Protein AF-A0A495JPF7-F1 (afdb_monomer_lite)

Sequence (214 aa):
MGATVSEGRVPELLPGAVWDLAGETSVWPTALTLAERSGFTLWGGNLPDGSDRLLAMGQQILVFSSLGPLRRFVTRTSYDFSAVFPGFAEFRDRIAHVWPEWSGELAEEELDRLDLRSVLDAIVIGEAHVSPYAGNVFDCLNLLYDLSVQFPTVEGLASAADTGALKDLYRVIWGEVDPQVLDYAECERQFRLALELVEGLVRWVDPKETDLIG

Secondary structure (DSSP, 8-state):
-PPP---PPPP-----S--EETTTEEEEEEEEE-SS-EEEEEEE---TTS-----EETTEEEEESSHHHHHHHHHH----GGGTSTTHHHHHHHHHHHGGG--SPPPGGGSEEEEHHHHHHHHHTT-TTT---TTHHHHHHHHHHHHHHH-TTSTTHHHHHHSSHHHHHHHHHTTSS-GGG--HHHHHHHHHHHHHHHHHHEEEE-TTTTTT--

Radius of gyration: 19.17 Å; chains: 1; bounding box: 41×66×50 Å

Foldseek 3Di:
DDDDDDDDPPPPDDPQFFPCPVVQWTKFWAWAAAQPDIFTWIWTACDPVRAIDICADDLAHEGERYPVLRLLLLQPDPDDCCVVHVCSVVVSVVSVPPVVVPPDDRDPVSHQYAHLNVLLVCLVVLNNLVPPPPHYSQVNLSVLVNSCVVNVVQPLSCCLRPHDQSVVSNCSNVVNDPSVPHPSVVNSVSSVVNSVSNVVRYDYDDSVCSNVPD

pLDDT: mean 77.25, std 18.71, range [28.53, 96.44]

Organism: NCBI:txid589240

Structure (mmCIF, N/CA/C/O backbone):
data_AF-A0A495JPF7-F1
#
_entry.id   AF-A0A495JPF7-F1
#
loop_
_atom_site.group_PDB
_atom_site.id
_atom_site.type_symbol
_atom_site.label_atom_id
_atom_site.label_alt_id
_atom_site.label_comp_id
_atom_site.label_asym_id
_atom_site.label_entity_id
_atom_site.label_seq_id
_atom_site.pdbx_PDB_ins_code
_atom_site.Cartn_x
_atom_site.Cartn_y
_atom_site.Cartn_z
_atom_site.occupancy
_atom_site.B_iso_or_equiv
_atom_site.auth_seq_id
_atom_site.auth_comp_id
_atom_site.auth_asym_id
_atom_site.auth_atom_id
_atom_site.pdbx_PDB_model_num
ATOM 1 N N . MET A 1 1 ? -1.541 52.244 -29.871 1.00 38.47 1 MET A N 1
ATOM 2 C CA . MET A 1 1 ? -0.326 51.411 -29.760 1.00 38.47 1 MET A CA 1
ATOM 3 C C . MET A 1 1 ? -0.633 50.356 -28.720 1.00 38.47 1 MET A C 1
ATOM 5 O O . MET A 1 1 ? -0.917 50.722 -27.588 1.00 38.47 1 MET A O 1
ATOM 9 N N . GLY A 1 2 ? -0.774 49.105 -29.159 1.00 31.47 2 GLY A N 1
ATOM 10 C CA . GLY A 1 2 ? -1.237 47.997 -28.324 1.00 31.47 2 GLY A CA 1
ATOM 11 C C . GLY A 1 2 ? -0.145 47.529 -27.370 1.00 31.47 2 GLY A C 1
ATOM 12 O O . GLY A 1 2 ? 1.009 47.412 -27.773 1.00 31.47 2 GLY A O 1
ATOM 13 N N . ALA A 1 3 ? -0.521 47.292 -26.117 1.00 30.98 3 ALA A N 1
ATOM 14 C CA . ALA A 1 3 ? 0.320 46.600 -25.157 1.00 30.98 3 ALA A CA 1
ATOM 15 C C . ALA A 1 3 ? 0.322 45.109 -25.512 1.00 30.98 3 ALA A C 1
ATOM 17 O O . ALA A 1 3 ? -0.725 44.462 -25.527 1.00 30.98 3 ALA A O 1
ATOM 18 N N . THR A 1 4 ? 1.496 44.590 -25.848 1.00 32.97 4 THR A N 1
ATOM 19 C CA . THR A 1 4 ? 1.754 43.165 -26.016 1.00 32.97 4 THR A CA 1
ATOM 20 C C . THR A 1 4 ? 1.607 42.495 -24.655 1.00 32.97 4 THR A C 1
ATOM 22 O O . THR A 1 4 ? 2.328 42.821 -23.712 1.00 32.97 4 THR A O 1
ATOM 25 N N . VAL A 1 5 ? 0.646 41.582 -24.549 1.00 32.91 5 VAL A N 1
ATOM 26 C CA . VAL A 1 5 ? 0.508 40.667 -23.415 1.00 32.91 5 VAL A CA 1
ATOM 27 C C . VAL A 1 5 ? 1.742 39.768 -23.433 1.00 32.91 5 VAL A C 1
ATOM 29 O O . VAL A 1 5 ? 1.944 39.027 -24.392 1.00 32.91 5 VAL A O 1
ATOM 32 N N . SER A 1 6 ? 2.605 39.872 -22.422 1.00 31.48 6 SER A N 1
ATOM 33 C CA . SER A 1 6 ? 3.641 38.866 -22.207 1.00 31.48 6 SER A CA 1
ATOM 34 C C . SER A 1 6 ? 2.941 37.589 -21.762 1.00 31.48 6 SER A C 1
ATOM 36 O O . SER A 1 6 ? 2.351 37.560 -20.680 1.00 31.48 6 SER A O 1
ATOM 38 N N . GLU A 1 7 ? 2.974 36.569 -22.614 1.00 31.97 7 GLU A N 1
ATOM 39 C CA . GLU A 1 7 ? 2.594 35.203 -22.272 1.00 31.97 7 GLU A CA 1
ATOM 40 C C . GLU A 1 7 ? 3.299 34.822 -20.968 1.00 31.97 7 GLU A C 1
ATOM 42 O O . GLU A 1 7 ? 4.530 34.834 -20.869 1.00 31.97 7 GLU A O 1
ATOM 47 N N . GLY A 1 8 ? 2.497 34.598 -19.926 1.00 29.19 8 GLY A N 1
ATOM 48 C CA . GLY A 1 8 ? 2.987 34.169 -18.631 1.00 29.19 8 GLY A CA 1
ATOM 49 C C . GLY A 1 8 ? 3.714 32.848 -18.811 1.00 29.19 8 GLY A C 1
ATOM 50 O O . GLY A 1 8 ? 3.109 31.856 -19.212 1.00 29.19 8 GLY A O 1
ATOM 51 N N . ARG A 1 9 ? 5.018 32.845 -18.524 1.00 28.53 9 ARG A N 1
ATOM 52 C CA . ARG A 1 9 ? 5.763 31.610 -18.303 1.00 28.53 9 ARG A CA 1
ATOM 53 C C . ARG A 1 9 ? 5.014 30.818 -17.237 1.00 28.53 9 ARG A C 1
ATOM 55 O O . ARG A 1 9 ? 4.890 31.285 -16.104 1.00 28.53 9 ARG A O 1
ATOM 62 N N . VAL A 1 10 ? 4.521 29.643 -17.617 1.00 32.31 10 VAL A N 1
ATOM 63 C CA . VAL A 1 10 ? 4.204 28.581 -16.662 1.00 32.31 10 VAL A CA 1
ATOM 64 C C . VAL A 1 10 ? 5.459 28.410 -15.799 1.00 32.31 10 VAL A C 1
ATOM 66 O O . VAL A 1 10 ? 6.551 28.338 -16.373 1.00 32.31 10 VAL A O 1
ATOM 69 N N . PRO A 1 11 ? 5.363 28.445 -14.459 1.00 33.03 11 PRO A N 1
ATOM 70 C CA . PRO A 1 11 ? 6.523 28.209 -13.614 1.00 33.03 11 PRO A CA 1
ATOM 71 C C . PRO A 1 11 ? 7.138 26.866 -14.009 1.00 33.03 11 PRO A C 1
ATOM 73 O O . PRO A 1 11 ? 6.424 25.867 -14.058 1.00 33.03 11 PRO A O 1
ATOM 76 N N . GLU A 1 12 ? 8.434 26.855 -14.332 1.00 35.62 12 GLU A N 1
ATOM 77 C CA . GLU A 1 12 ? 9.211 25.620 -14.427 1.00 35.62 12 GLU A CA 1
ATOM 78 C C . GLU A 1 12 ? 9.043 24.896 -13.091 1.00 35.62 12 GLU A C 1
ATOM 80 O O . GLU A 1 12 ? 9.573 25.329 -12.065 1.00 35.62 12 GLU A O 1
ATOM 85 N N . LEU A 1 13 ? 8.235 23.834 -13.091 1.00 36.31 13 LEU A N 1
ATOM 86 C CA . LEU A 1 13 ? 8.229 22.871 -12.006 1.00 36.31 13 LEU A CA 1
ATOM 87 C C . LEU A 1 13 ? 9.668 22.364 -11.898 1.00 36.31 13 LEU A C 1
ATOM 89 O O . LEU A 1 13 ? 10.251 21.910 -12.886 1.00 36.31 13 LEU A O 1
ATOM 93 N N . LEU A 1 14 ? 10.259 22.521 -10.714 1.00 35.66 14 LEU A N 1
ATOM 94 C CA . LEU A 1 14 ? 11.535 21.900 -10.370 1.00 35.66 14 LEU A CA 1
ATOM 95 C C . LEU A 1 14 ? 11.483 20.415 -10.779 1.00 35.66 14 LEU A C 1
ATOM 97 O O . LEU A 1 14 ? 10.408 19.818 -10.683 1.00 35.66 14 LEU A O 1
ATOM 101 N N . PRO A 1 15 ? 12.594 19.808 -11.234 1.00 38.06 15 PRO A N 1
ATOM 102 C CA . PRO A 1 15 ? 12.618 18.423 -11.694 1.00 38.06 15 PRO A CA 1
ATOM 103 C C . PRO A 1 15 ? 12.530 17.466 -10.495 1.00 38.06 15 PRO A C 1
ATOM 105 O O . PRO A 1 15 ? 13.492 16.789 -10.165 1.00 38.06 15 PRO A O 1
ATOM 108 N N . GLY A 1 16 ? 11.385 17.448 -9.818 1.00 38.03 16 GLY A N 1
ATOM 109 C CA . GLY A 1 16 ? 11.040 16.504 -8.767 1.00 38.03 16 GLY A CA 1
ATOM 110 C C . GLY A 1 16 ? 10.133 15.440 -9.362 1.00 38.03 16 GLY A C 1
ATOM 111 O O . GLY A 1 16 ? 8.960 15.708 -9.581 1.00 38.03 16 GLY A O 1
ATOM 112 N N . ALA A 1 17 ? 10.730 14.296 -9.697 1.00 45.41 17 ALA A N 1
ATOM 113 C CA . ALA A 1 17 ? 10.168 12.948 -9.858 1.00 45.41 17 ALA A CA 1
ATOM 114 C C . ALA A 1 17 ? 8.807 12.704 -10.555 1.00 45.41 17 ALA A C 1
ATOM 116 O O . ALA A 1 17 ? 8.397 11.551 -10.601 1.00 45.41 17 ALA A O 1
ATOM 117 N N . VAL A 1 18 ? 8.125 13.691 -11.146 1.00 45.72 18 VAL A N 1
ATOM 118 C CA . VAL A 1 18 ? 6.839 13.483 -11.832 1.00 45.72 18 VAL A CA 1
ATOM 119 C C . VAL A 1 18 ? 7.063 12.816 -13.176 1.00 45.72 18 VAL A C 1
ATOM 121 O O . VAL A 1 18 ? 7.375 13.461 -14.180 1.00 45.72 18 VAL A O 1
ATOM 124 N N . TRP A 1 19 ? 6.885 11.497 -13.212 1.00 55.16 19 TRP A N 1
ATOM 125 C CA . TRP A 1 19 ? 6.861 10.733 -14.455 1.00 55.16 19 TRP A CA 1
ATOM 126 C C . TRP A 1 19 ? 5.458 10.777 -15.048 1.00 55.16 19 TRP A C 1
ATOM 128 O O . TRP A 1 19 ? 4.794 9.753 -15.174 1.00 55.16 19 TRP A O 1
ATOM 138 N N . ASP A 1 20 ? 5.016 11.975 -15.433 1.00 47.28 20 ASP A N 1
ATOM 139 C CA . ASP A 1 20 ? 3.822 12.125 -16.258 1.00 47.28 20 ASP A CA 1
ATOM 140 C C . ASP A 1 20 ? 4.094 11.439 -17.600 1.00 47.28 20 ASP A C 1
ATOM 142 O O . ASP A 1 20 ? 4.856 11.926 -18.452 1.00 47.28 20 ASP A O 1
ATOM 146 N N . LEU A 1 21 ? 3.504 10.263 -17.797 1.00 49.00 21 LEU A N 1
ATOM 147 C CA . LEU A 1 21 ? 3.366 9.646 -19.106 1.00 49.00 21 LEU A CA 1
ATOM 148 C C . LEU A 1 21 ? 2.286 10.444 -19.830 1.00 49.00 21 LEU A C 1
ATOM 150 O O . LEU A 1 21 ? 1.095 10.260 -19.613 1.00 49.00 21 LEU A O 1
ATOM 154 N N . ALA A 1 22 ? 2.733 11.428 -20.613 1.00 43.50 22 ALA A N 1
ATOM 155 C CA . ALA A 1 22 ? 1.889 12.241 -21.485 1.00 43.50 22 ALA A CA 1
ATOM 156 C C . ALA A 1 22 ? 0.661 12.899 -20.808 1.00 43.50 22 ALA A C 1
ATOM 158 O O . ALA A 1 22 ? -0.317 13.191 -21.486 1.00 43.50 22 ALA A O 1
ATOM 159 N N . GLY A 1 23 ? 0.723 13.175 -19.498 1.00 45.25 23 GLY A N 1
ATOM 160 C CA . GLY A 1 23 ? -0.338 13.863 -18.752 1.00 45.25 23 GLY A CA 1
ATOM 161 C C . GLY A 1 23 ? -1.595 13.031 -18.466 1.00 45.25 23 GLY A C 1
ATOM 162 O O . GLY A 1 23 ? -2.569 13.591 -17.971 1.00 45.25 23 GLY A O 1
ATOM 163 N N . GLU A 1 24 ? -1.593 11.726 -18.762 1.00 52.97 24 GLU A N 1
ATOM 164 C CA . GLU A 1 24 ? -2.742 10.837 -18.517 1.00 52.97 24 GLU A CA 1
ATOM 165 C C . GLU A 1 24 ? -2.438 9.737 -17.492 1.00 52.97 24 GLU A C 1
ATOM 167 O O . GLU A 1 24 ? -3.357 9.165 -16.914 1.00 52.97 24 GLU A O 1
ATOM 172 N N . THR A 1 25 ? -1.164 9.431 -17.230 1.00 57.06 25 THR A N 1
ATOM 173 C CA . THR A 1 25 ? -0.794 8.324 -16.342 1.00 57.06 25 THR A CA 1
ATOM 174 C C . THR A 1 25 ? 0.515 8.604 -15.611 1.00 57.06 25 THR A C 1
ATOM 176 O O . THR A 1 25 ? 1.535 8.863 -16.247 1.00 57.06 25 THR A O 1
ATOM 179 N N . SER A 1 26 ? 0.510 8.551 -14.277 1.00 69.50 26 SER A N 1
ATOM 180 C CA . SER A 1 26 ? 1.694 8.813 -13.452 1.00 69.50 26 SER A CA 1
ATOM 181 C C . SER A 1 26 ? 2.049 7.576 -12.629 1.00 69.50 26 SER A C 1
ATOM 183 O O . SER A 1 26 ? 1.189 6.987 -11.985 1.00 69.50 26 SER A O 1
ATOM 185 N N . VAL A 1 27 ? 3.308 7.138 -12.702 1.00 76.88 27 VAL A N 1
ATOM 186 C CA . VAL A 1 27 ? 3.838 6.007 -11.921 1.00 76.88 27 VAL A CA 1
ATOM 187 C C . VAL A 1 27 ? 5.133 6.434 -11.256 1.00 76.88 27 VAL A C 1
ATOM 189 O O . VAL A 1 27 ? 6.012 7.007 -11.903 1.00 76.88 27 VAL A O 1
ATOM 192 N N . TRP A 1 28 ? 5.265 6.099 -9.979 1.00 77.31 28 TRP A N 1
ATOM 193 C CA . TRP A 1 28 ? 6.292 6.636 -9.102 1.00 77.31 28 TRP A CA 1
ATOM 194 C C . TRP A 1 28 ? 7.062 5.513 -8.425 1.00 77.31 28 TRP A C 1
ATOM 196 O O . TRP A 1 28 ? 6.473 4.505 -8.032 1.00 77.31 28 TRP A O 1
ATOM 206 N N . PRO A 1 29 ? 8.385 5.653 -8.263 1.00 82.94 29 PRO A N 1
ATOM 207 C CA . PRO A 1 29 ? 9.100 4.885 -7.263 1.00 82.94 29 PRO A CA 1
ATOM 208 C C . PRO A 1 29 ? 8.566 5.262 -5.882 1.00 82.94 29 PRO A C 1
ATOM 210 O O . PRO A 1 29 ? 8.558 6.433 -5.509 1.00 82.94 29 PRO A O 1
ATOM 213 N N . THR A 1 30 ? 8.158 4.257 -5.120 1.00 87.44 30 THR A N 1
ATOM 214 C CA . THR A 1 30 ? 7.489 4.458 -3.836 1.00 87.44 30 THR A CA 1
ATOM 215 C C . THR A 1 30 ? 8.242 3.718 -2.749 1.00 87.44 30 THR A C 1
ATOM 217 O O . THR A 1 30 ? 8.544 2.526 -2.889 1.00 87.44 30 THR A O 1
ATOM 220 N N . ALA A 1 31 ? 8.551 4.421 -1.664 1.00 89.56 31 ALA A N 1
ATOM 221 C CA . ALA A 1 31 ? 9.043 3.812 -0.442 1.00 89.56 31 ALA A CA 1
ATOM 222 C C . ALA A 1 31 ? 7.854 3.216 0.320 1.00 89.56 31 ALA A C 1
ATOM 224 O O . ALA A 1 31 ? 6.924 3.930 0.688 1.00 89.56 31 ALA A O 1
ATOM 225 N N . LEU A 1 32 ? 7.887 1.907 0.555 1.00 93.00 32 LEU A N 1
ATOM 226 C CA . LEU A 1 32 ? 6.866 1.181 1.302 1.00 93.00 32 LEU A CA 1
ATOM 227 C C . LEU A 1 32 ? 7.457 0.718 2.633 1.00 93.00 32 LEU A C 1
ATOM 229 O O . LEU A 1 32 ? 8.420 -0.053 2.643 1.00 93.00 32 LEU A O 1
ATOM 233 N N . THR A 1 33 ? 6.857 1.151 3.737 1.00 93.25 33 THR A N 1
ATOM 234 C CA . THR A 1 33 ? 7.188 0.705 5.094 1.00 93.25 33 THR A CA 1
ATOM 235 C C . THR A 1 33 ? 6.007 -0.054 5.688 1.00 93.25 33 THR A C 1
ATOM 237 O O . THR A 1 33 ? 4.904 0.473 5.824 1.00 93.25 33 THR A O 1
ATOM 240 N N . LEU A 1 34 ? 6.266 -1.311 6.047 1.00 93.44 34 LEU A N 1
ATOM 241 C CA . LEU A 1 34 ? 5.351 -2.203 6.763 1.00 93.44 34 LEU A CA 1
ATOM 242 C C . LEU A 1 34 ? 5.831 -2.368 8.216 1.00 93.44 34 LEU A C 1
ATOM 244 O O . LEU A 1 34 ? 6.747 -1.659 8.643 1.00 93.44 34 LEU A O 1
ATOM 248 N N . ALA A 1 35 ? 5.253 -3.287 8.999 1.00 87.44 35 ALA A N 1
ATOM 249 C CA . ALA A 1 35 ? 5.503 -3.345 10.443 1.00 87.44 35 ALA A CA 1
ATOM 250 C C . ALA A 1 35 ? 6.995 -3.514 10.788 1.00 87.44 35 ALA A C 1
ATOM 252 O O . ALA A 1 35 ? 7.534 -2.814 11.651 1.00 87.44 35 ALA A O 1
ATOM 253 N N . GLU A 1 36 ? 7.687 -4.416 10.089 1.00 87.69 36 GLU A N 1
ATOM 254 C CA . GLU A 1 36 ? 9.072 -4.783 10.417 1.00 87.69 36 GLU A CA 1
ATOM 255 C C . GLU A 1 36 ? 10.098 -4.408 9.346 1.00 87.69 36 GLU A C 1
ATOM 257 O O . GLU A 1 36 ? 11.306 -4.499 9.587 1.00 87.69 36 GLU A O 1
ATOM 262 N N . ARG A 1 37 ? 9.653 -4.040 8.141 1.00 93.19 37 ARG A N 1
ATOM 263 C CA . ARG A 1 37 ? 10.532 -3.914 6.974 1.00 93.19 37 ARG A CA 1
ATOM 264 C C . ARG A 1 37 ? 10.097 -2.782 6.057 1.00 93.19 37 ARG A C 1
ATOM 266 O O . ARG A 1 37 ? 8.906 -2.551 5.862 1.00 93.19 37 ARG A O 1
ATOM 273 N N . SER A 1 38 ? 11.092 -2.164 5.432 1.00 92.38 38 SER A N 1
ATOM 274 C CA . SER A 1 38 ? 10.911 -1.132 4.416 1.00 92.38 38 SER A CA 1
ATOM 275 C C . SER A 1 38 ? 11.617 -1.522 3.126 1.00 92.38 38 SER A C 1
ATOM 277 O O . SER A 1 38 ? 12.635 -2.222 3.140 1.00 92.38 38 SER A O 1
ATOM 279 N N . GLY A 1 39 ? 11.086 -1.054 2.005 1.00 92.69 39 GLY A N 1
ATOM 280 C CA . GLY A 1 39 ? 11.701 -1.213 0.698 1.00 92.69 39 GLY A CA 1
ATOM 281 C C . GLY A 1 39 ? 11.048 -0.323 -0.344 1.00 92.69 39 GLY A C 1
ATOM 282 O O . GLY A 1 39 ? 10.393 0.660 -0.016 1.00 92.69 39 GLY A O 1
ATOM 283 N N . PHE A 1 40 ? 11.255 -0.672 -1.607 1.00 91.56 40 PHE A N 1
ATOM 284 C CA . PHE A 1 40 ? 10.890 0.152 -2.748 1.00 91.56 40 PHE A CA 1
ATOM 285 C C . PHE A 1 40 ? 10.073 -0.648 -3.750 1.00 91.56 40 PHE A C 1
ATOM 287 O O . PHE A 1 40 ? 10.393 -1.798 -4.055 1.00 91.56 40 PHE A O 1
ATOM 294 N N . THR A 1 41 ? 9.043 -0.020 -4.290 1.00 92.50 41 THR A N 1
ATOM 295 C CA . THR A 1 41 ? 8.161 -0.585 -5.312 1.00 92.50 41 THR A CA 1
ATOM 296 C C . THR A 1 41 ? 7.767 0.509 -6.310 1.00 92.50 41 THR A C 1
ATOM 298 O O . THR A 1 41 ? 8.360 1.590 -6.289 1.00 92.50 41 THR A O 1
ATOM 301 N N . LEU A 1 42 ? 6.822 0.226 -7.206 1.00 88.31 42 LEU A N 1
ATOM 302 C CA . LEU A 1 42 ? 6.152 1.259 -7.997 1.00 88.31 42 LEU A CA 1
ATOM 303 C C . LEU A 1 42 ? 4.688 1.326 -7.603 1.00 88.31 42 LEU A C 1
ATOM 305 O O . LEU A 1 42 ? 4.071 0.269 -7.491 1.00 88.31 42 LEU A O 1
ATOM 309 N N . TRP A 1 43 ? 4.152 2.530 -7.468 1.00 88.06 43 TRP A N 1
ATOM 310 C CA . TRP A 1 43 ? 2.726 2.793 -7.298 1.00 88.06 43 TRP A CA 1
ATOM 311 C C . TRP A 1 43 ? 2.290 3.900 -8.258 1.00 88.06 43 TRP A C 1
ATOM 313 O O . TRP A 1 43 ? 3.108 4.687 -8.740 1.00 88.06 43 TRP A O 1
ATOM 323 N N . GLY A 1 44 ? 1.007 3.917 -8.577 1.00 83.38 44 GLY A N 1
ATOM 324 C CA . GLY A 1 44 ? 0.408 4.869 -9.492 1.00 83.38 44 GLY A CA 1
ATOM 325 C C . GLY A 1 44 ? -0.312 4.182 -10.639 1.00 83.38 44 GLY A C 1
ATOM 326 O O . GLY A 1 44 ? -0.464 2.957 -10.698 1.00 83.38 44 GLY A O 1
ATOM 327 N N . GLY A 1 45 ? -0.714 5.001 -11.590 1.00 75.44 45 GLY A N 1
ATOM 328 C CA . GLY A 1 45 ? -1.222 4.556 -12.857 1.00 75.44 45 GLY A CA 1
ATOM 329 C C . GLY A 1 45 ? -2.610 5.046 -13.230 1.00 75.44 45 GLY A C 1
ATOM 330 O O . GLY A 1 45 ? -3.064 4.621 -14.289 1.00 75.44 45 GLY A O 1
ATOM 331 N N . ASN A 1 46 ? -3.234 5.926 -12.433 1.00 75.44 46 ASN A N 1
ATOM 332 C CA . ASN A 1 46 ? -4.454 6.686 -12.748 1.00 75.44 46 ASN A CA 1
ATOM 333 C C . ASN A 1 46 ? -5.389 5.931 -13.699 1.00 75.44 46 ASN A C 1
ATOM 335 O O . ASN A 1 46 ? -5.713 6.406 -14.794 1.00 75.44 46 ASN A O 1
ATOM 339 N N . LEU A 1 47 ? -5.739 4.695 -13.337 1.00 78.62 47 LEU A N 1
ATOM 340 C CA . LEU A 1 47 ? -6.441 3.825 -14.264 1.00 78.62 47 LEU A CA 1
ATOM 341 C C . LEU A 1 47 ? -7.842 4.390 -14.536 1.00 78.62 47 LEU A C 1
ATOM 343 O O . LEU A 1 47 ? -8.359 5.185 -13.750 1.00 78.62 47 LEU A O 1
ATOM 347 N N . PRO A 1 48 ? -8.520 3.977 -15.623 1.00 79.62 48 PRO A N 1
ATOM 348 C CA . PRO A 1 48 ? -9.859 4.483 -15.936 1.00 79.62 48 PRO A CA 1
ATOM 349 C C . PRO A 1 48 ? -10.909 4.275 -14.829 1.00 79.62 48 PRO A C 1
ATOM 351 O O . PRO A 1 48 ? -11.945 4.935 -14.845 1.00 79.62 48 PRO A O 1
ATOM 354 N N . ASP A 1 49 ? -10.668 3.347 -13.896 1.00 80.69 49 ASP A N 1
ATOM 355 C CA . ASP A 1 49 ? -11.503 3.103 -12.714 1.00 80.69 49 ASP A CA 1
ATOM 356 C C . ASP A 1 49 ? -11.173 4.024 -11.521 1.00 80.69 49 ASP A C 1
ATOM 358 O O . ASP A 1 49 ? -11.816 3.926 -10.477 1.00 80.69 49 ASP A O 1
ATOM 362 N N . GLY A 1 50 ? -10.209 4.933 -11.684 1.00 82.06 50 GLY A N 1
ATOM 363 C CA . GLY A 1 50 ? -9.739 5.866 -10.665 1.00 82.06 50 GLY A CA 1
ATOM 364 C C . GLY A 1 50 ? -8.816 5.245 -9.618 1.00 82.06 50 GLY A C 1
ATOM 365 O O . GLY A 1 50 ? -8.553 5.908 -8.622 1.00 82.06 50 GLY A O 1
ATOM 366 N N . SER A 1 51 ? -8.364 4.000 -9.811 1.00 86.25 51 SER A N 1
ATOM 367 C CA . SER A 1 51 ? -7.416 3.339 -8.909 1.00 86.25 51 SER A CA 1
ATOM 368 C C . SER A 1 51 ? -5.988 3.379 -9.436 1.00 86.25 51 SER A C 1
ATOM 370 O O . SER A 1 51 ? -5.743 3.393 -10.647 1.00 86.25 51 SER A O 1
ATOM 372 N N . ASP A 1 52 ? -5.046 3.323 -8.509 1.00 88.25 52 ASP A N 1
ATOM 373 C CA . ASP A 1 52 ? -3.647 3.069 -8.806 1.00 88.25 52 ASP A CA 1
ATOM 374 C C . ASP A 1 52 ? -3.314 1.579 -8.636 1.00 88.25 52 ASP A C 1
ATOM 376 O O . ASP A 1 52 ? -4.100 0.765 -8.131 1.00 88.25 52 ASP A O 1
ATOM 380 N N . ARG A 1 53 ? -2.140 1.172 -9.126 1.00 88.62 53 ARG A N 1
ATOM 381 C CA . ARG A 1 53 ? -1.651 -0.206 -9.014 1.00 88.62 53 ARG A CA 1
ATOM 382 C C . ARG A 1 53 ? -0.235 -0.228 -8.485 1.00 88.62 53 ARG A C 1
ATOM 384 O O . ARG A 1 53 ? 0.634 0.514 -8.931 1.00 88.62 53 ARG A O 1
ATOM 391 N N . LEU A 1 54 ? 0.012 -1.165 -7.581 1.00 91.25 54 LEU A N 1
ATOM 392 C CA . LEU A 1 54 ? 1.359 -1.522 -7.173 1.00 91.25 54 LEU A CA 1
ATOM 393 C C . LEU A 1 54 ? 2.013 -2.458 -8.190 1.00 91.25 54 LEU A C 1
ATOM 395 O O . LEU A 1 54 ? 1.348 -3.312 -8.790 1.00 91.25 54 LEU A O 1
ATOM 399 N N . LEU A 1 55 ? 3.339 -2.373 -8.314 1.00 89.81 55 LEU A N 1
ATOM 400 C CA . LEU A 1 55 ? 4.126 -3.356 -9.052 1.00 89.81 55 LEU A CA 1
ATOM 401 C C . LEU A 1 55 ? 3.942 -4.741 -8.425 1.00 89.81 55 LEU A C 1
ATOM 403 O O . LEU A 1 55 ? 4.422 -5.023 -7.326 1.00 89.81 55 LEU A O 1
ATOM 407 N N . ALA A 1 56 ? 3.280 -5.627 -9.157 1.00 88.88 56 ALA A N 1
ATOM 408 C CA . ALA A 1 56 ? 2.957 -6.967 -8.696 1.00 88.88 56 ALA A CA 1
ATOM 409 C C . ALA A 1 56 ? 3.292 -8.011 -9.755 1.00 88.88 56 ALA A C 1
ATOM 411 O O . ALA A 1 56 ? 3.278 -7.703 -10.946 1.00 88.88 56 ALA A O 1
ATOM 412 N N . MET A 1 57 ? 3.538 -9.246 -9.317 1.00 86.38 57 MET A N 1
ATOM 413 C CA . MET A 1 57 ? 3.637 -10.441 -10.151 1.00 86.38 57 MET A CA 1
ATOM 414 C C . MET A 1 57 ? 2.689 -11.516 -9.622 1.00 86.38 57 MET A C 1
ATOM 416 O O . MET A 1 57 ? 2.863 -12.045 -8.523 1.00 86.38 57 MET A O 1
ATOM 420 N N . GLY A 1 58 ? 1.665 -11.843 -10.413 1.00 86.25 58 GLY A N 1
ATOM 421 C CA . GLY A 1 58 ? 0.572 -12.696 -9.953 1.00 86.25 58 GLY A CA 1
ATOM 422 C C . GLY A 1 58 ? -0.179 -12.044 -8.789 1.00 86.25 58 GLY A C 1
ATOM 423 O O . GLY A 1 58 ? -0.671 -10.931 -8.921 1.00 86.25 58 GLY A O 1
ATOM 424 N N . GLN A 1 59 ? -0.258 -12.741 -7.654 1.00 88.75 59 GLN A N 1
ATOM 425 C CA . GLN A 1 59 ? -0.935 -12.276 -6.433 1.00 88.75 59 GLN A CA 1
ATOM 426 C C . GLN A 1 59 ? 0.036 -11.662 -5.409 1.00 88.75 59 GLN A C 1
ATOM 428 O O . GLN A 1 59 ? -0.286 -11.595 -4.229 1.00 88.75 59 GLN A O 1
ATOM 433 N N . GLN A 1 60 ? 1.249 -11.287 -5.830 1.00 92.62 60 GLN A N 1
ATOM 434 C CA . GLN A 1 60 ? 2.266 -10.760 -4.923 1.00 92.62 60 GLN A CA 1
ATOM 435 C C . GLN A 1 60 ? 2.781 -9.397 -5.367 1.00 92.62 60 GLN A C 1
ATOM 437 O O . GLN A 1 60 ? 3.198 -9.232 -6.512 1.00 92.62 60 GLN A O 1
ATOM 442 N N . ILE A 1 61 ? 2.812 -8.450 -4.436 1.00 94.00 61 ILE A N 1
ATOM 443 C CA . ILE A 1 61 ? 3.443 -7.139 -4.590 1.00 94.00 61 ILE A CA 1
ATOM 444 C C . ILE A 1 61 ? 4.955 -7.337 -4.514 1.00 94.00 61 ILE A C 1
ATOM 446 O O . ILE A 1 61 ? 5.459 -7.959 -3.578 1.00 94.00 61 ILE A O 1
ATOM 450 N N . LEU A 1 62 ? 5.693 -6.817 -5.491 1.00 93.75 62 LEU A N 1
ATOM 451 C CA . LEU A 1 62 ? 7.148 -6.903 -5.501 1.00 93.75 62 LEU A CA 1
ATOM 452 C C . LEU A 1 62 ? 7.744 -5.702 -4.774 1.00 93.75 62 LEU A C 1
ATOM 454 O O . LEU A 1 62 ? 7.524 -4.553 -5.163 1.00 93.75 62 LEU A O 1
ATOM 458 N N . VAL A 1 63 ? 8.536 -5.980 -3.740 1.00 94.94 63 VAL A N 1
ATOM 459 C CA . VAL A 1 63 ? 9.227 -4.957 -2.954 1.00 94.94 63 VAL A CA 1
ATOM 460 C C . VAL A 1 63 ? 10.719 -5.252 -2.940 1.00 94.94 63 VAL A C 1
ATOM 462 O O . VAL A 1 63 ? 11.162 -6.345 -2.587 1.00 94.94 63 VAL A O 1
ATOM 465 N N . PHE A 1 64 ? 11.508 -4.263 -3.334 1.00 92.75 64 PHE A N 1
ATOM 466 C CA . PHE A 1 64 ? 12.950 -4.355 -3.502 1.00 92.75 64 PHE A CA 1
ATOM 467 C C . PHE A 1 64 ? 13.667 -3.654 -2.352 1.00 92.75 64 PHE A C 1
ATOM 469 O O . PHE A 1 64 ? 13.189 -2.663 -1.812 1.00 92.75 64 PHE A O 1
ATOM 476 N N . SER A 1 65 ? 14.861 -4.122 -1.997 1.00 90.25 65 SER A N 1
ATOM 477 C CA . SER A 1 65 ? 15.642 -3.520 -0.907 1.00 90.25 65 SER A CA 1
ATOM 478 C C . SER A 1 65 ? 16.210 -2.135 -1.239 1.00 90.25 65 SER A C 1
ATOM 480 O O . SER A 1 65 ? 16.654 -1.424 -0.345 1.00 90.25 65 SER A O 1
ATOM 482 N N . SER A 1 66 ? 16.288 -1.780 -2.523 1.00 85.69 66 SER A N 1
ATOM 483 C CA . SER A 1 66 ? 16.721 -0.461 -2.983 1.00 85.69 66 SER A CA 1
ATOM 484 C C . SER A 1 66 ? 16.212 -0.171 -4.395 1.00 85.69 66 SER A C 1
ATOM 486 O O . SER A 1 66 ? 15.781 -1.068 -5.126 1.00 85.69 66 SER A O 1
ATOM 488 N N . LEU A 1 67 ? 16.316 1.093 -4.802 1.00 81.94 67 LEU A N 1
ATOM 489 C CA . LEU A 1 67 ? 15.951 1.558 -6.141 1.00 81.94 67 LEU A CA 1
ATOM 490 C C . LEU A 1 67 ? 16.772 0.893 -7.261 1.00 81.94 67 LEU A C 1
ATOM 492 O O . LEU A 1 67 ? 16.283 0.723 -8.373 1.00 81.94 67 LEU A O 1
ATOM 496 N N . GLY A 1 68 ? 18.014 0.480 -6.984 1.00 81.75 68 GLY A N 1
ATOM 497 C CA . GLY A 1 68 ? 18.889 -0.163 -7.971 1.00 81.75 68 GLY A CA 1
ATOM 498 C C . GLY A 1 68 ? 18.341 -1.499 -8.502 1.00 81.75 68 GLY A C 1
ATOM 499 O O . GLY A 1 68 ? 18.192 -1.645 -9.716 1.00 81.75 68 GLY A O 1
ATOM 500 N N . PRO A 1 69 ? 18.057 -2.490 -7.634 1.00 86.00 69 PRO A N 1
ATOM 501 C CA . PRO A 1 69 ? 17.326 -3.704 -7.989 1.00 86.00 69 PRO A CA 1
ATOM 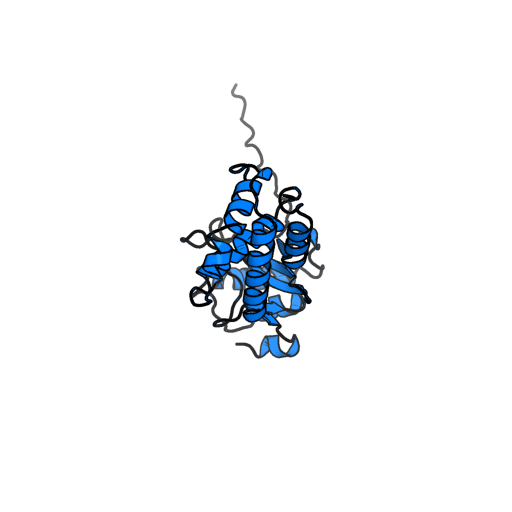502 C C . PRO A 1 69 ? 15.967 -3.436 -8.650 1.00 86.00 69 PRO A C 1
ATOM 504 O O . PRO A 1 69 ? 15.720 -4.008 -9.708 1.00 86.00 69 PRO A O 1
ATOM 507 N N . LEU A 1 70 ? 15.142 -2.528 -8.110 1.00 86.44 70 LEU A N 1
ATOM 508 C CA . LEU A 1 70 ? 13.844 -2.173 -8.707 1.00 86.44 70 LEU A CA 1
ATOM 509 C C . LEU A 1 70 ? 13.999 -1.702 -10.160 1.00 86.44 70 LEU A C 1
ATOM 511 O O . LEU A 1 70 ? 13.364 -2.229 -11.069 1.00 86.44 70 LEU A O 1
ATOM 515 N N . ARG A 1 71 ? 14.913 -0.759 -10.402 1.00 81.69 71 ARG A N 1
ATOM 516 C CA . ARG A 1 71 ? 15.220 -0.262 -11.745 1.00 81.69 71 ARG A CA 1
ATOM 517 C C . ARG A 1 71 ? 15.678 -1.386 -12.669 1.00 81.69 71 ARG A C 1
ATOM 519 O O . ARG A 1 71 ? 15.242 -1.453 -13.819 1.00 81.69 71 ARG A O 1
ATOM 526 N N . ARG A 1 72 ? 16.590 -2.250 -12.207 1.00 81.75 72 ARG A N 1
ATOM 527 C CA . ARG A 1 72 ? 17.078 -3.374 -13.023 1.00 81.75 72 ARG A CA 1
ATOM 528 C C . ARG A 1 72 ? 15.934 -4.296 -13.422 1.00 81.75 72 ARG A C 1
ATOM 530 O O . ARG A 1 72 ? 15.860 -4.632 -14.595 1.00 81.75 72 ARG A O 1
ATOM 537 N N . PHE A 1 73 ? 15.044 -4.623 -12.489 1.00 85.19 73 PHE A N 1
ATOM 538 C CA . PHE A 1 73 ? 13.854 -5.420 -12.765 1.00 85.19 73 PHE A CA 1
ATOM 539 C C . PHE A 1 73 ? 12.979 -4.756 -13.836 1.00 85.19 73 PHE A C 1
ATOM 541 O O . PHE A 1 73 ? 12.767 -5.314 -14.906 1.00 85.19 73 PHE A O 1
ATOM 548 N N . VAL A 1 74 ? 12.567 -3.507 -13.612 1.00 81.81 74 VAL A N 1
ATOM 549 C CA . VAL A 1 74 ? 11.688 -2.781 -14.545 1.00 81.81 74 VAL A CA 1
ATOM 550 C C . VAL A 1 74 ? 12.294 -2.695 -15.950 1.00 81.81 74 VAL A C 1
ATOM 552 O O . VAL A 1 74 ? 11.589 -2.886 -16.933 1.00 81.81 74 VAL A O 1
ATOM 555 N N . THR A 1 75 ? 13.602 -2.438 -16.060 1.00 78.94 75 THR A N 1
ATOM 556 C CA . THR A 1 75 ? 14.269 -2.199 -17.355 1.00 78.94 75 THR A CA 1
ATOM 557 C C . THR A 1 75 ? 14.705 -3.454 -18.103 1.00 78.94 75 THR A C 1
ATOM 559 O O . THR A 1 75 ? 14.881 -3.386 -19.318 1.00 78.94 75 THR A O 1
ATOM 562 N N . ARG A 1 76 ? 14.941 -4.576 -17.414 1.00 76.25 76 ARG A N 1
ATOM 563 C CA . ARG A 1 76 ? 15.538 -5.777 -18.027 1.00 76.25 76 ARG A CA 1
ATOM 564 C C . ARG A 1 76 ? 14.590 -6.950 -18.140 1.00 76.25 76 ARG A C 1
ATOM 566 O O . ARG A 1 76 ? 14.819 -7.813 -18.985 1.00 76.25 76 ARG A O 1
ATOM 573 N N . THR A 1 77 ? 13.576 -7.017 -17.292 1.00 66.75 77 THR A N 1
ATOM 574 C CA . THR A 1 77 ? 12.707 -8.181 -17.266 1.00 66.75 77 THR A CA 1
ATOM 575 C C . THR A 1 77 ? 11.780 -8.181 -18.486 1.00 66.75 77 THR A C 1
ATOM 577 O O . THR A 1 77 ? 11.243 -7.146 -18.882 1.00 66.75 77 THR A O 1
ATOM 580 N N . SER A 1 78 ? 11.536 -9.361 -19.068 1.00 62.94 78 SER A N 1
ATOM 581 C CA . SER A 1 78 ? 10.472 -9.596 -20.064 1.00 62.94 78 SER A CA 1
ATOM 582 C C . SER A 1 78 ? 9.061 -9.462 -19.485 1.00 62.94 78 SER A C 1
ATOM 584 O O . SER A 1 78 ? 8.082 -9.678 -20.196 1.00 62.94 78 SER A O 1
ATOM 586 N N . TYR A 1 79 ? 8.966 -9.136 -18.196 1.00 65.88 79 TYR A N 1
ATOM 587 C CA . TYR A 1 79 ? 7.731 -8.979 -17.465 1.00 65.88 79 TYR A CA 1
ATOM 588 C C . TYR A 1 79 ? 6.944 -7.820 -18.062 1.00 65.88 79 TYR A C 1
ATOM 590 O O . TYR A 1 79 ? 7.323 -6.651 -17.951 1.00 65.88 79 TYR A O 1
ATOM 598 N N . ASP A 1 80 ? 5.866 -8.174 -18.752 1.00 63.50 80 ASP A N 1
ATOM 599 C CA . ASP A 1 80 ? 4.995 -7.213 -19.389 1.00 63.50 80 ASP A CA 1
ATOM 600 C C . ASP A 1 80 ? 3.851 -6.852 -18.446 1.00 63.50 80 ASP A C 1
ATOM 602 O O . ASP A 1 80 ? 2.832 -7.539 -18.365 1.00 63.50 80 ASP A O 1
ATOM 606 N N . PHE A 1 81 ? 4.031 -5.752 -17.721 1.00 69.44 81 PHE A N 1
ATOM 607 C CA . PHE A 1 81 ? 2.978 -5.183 -16.891 1.00 69.44 81 PHE A CA 1
ATOM 608 C C . PHE A 1 81 ? 1.933 -4.422 -17.730 1.00 69.44 81 PHE A C 1
ATOM 610 O O . PHE A 1 81 ? 0.991 -3.885 -17.159 1.00 69.44 81 PHE A O 1
ATOM 617 N N . SER A 1 82 ? 2.031 -4.399 -19.072 1.00 63.84 82 SER A N 1
ATOM 618 C CA . SER A 1 82 ? 1.090 -3.672 -19.943 1.00 63.84 82 SER A CA 1
ATOM 619 C C . SER A 1 82 ? -0.361 -4.145 -19.818 1.00 63.84 82 SER A C 1
ATOM 621 O O . SER A 1 82 ? -1.282 -3.355 -20.012 1.00 63.84 82 SER A O 1
ATOM 623 N N . ALA A 1 83 ? -0.577 -5.411 -19.441 1.00 63.56 83 ALA A N 1
ATOM 624 C CA . ALA A 1 83 ? -1.907 -5.968 -19.193 1.00 63.56 83 ALA A CA 1
ATOM 625 C C . ALA A 1 83 ? -2.599 -5.371 -17.952 1.00 63.56 83 ALA A C 1
ATOM 627 O O . ALA A 1 83 ? -3.823 -5.411 -17.861 1.00 63.56 83 ALA A O 1
ATOM 628 N N . VAL A 1 84 ? -1.821 -4.843 -17.002 1.00 66.56 84 VAL A N 1
ATOM 629 C CA . VAL A 1 84 ? -2.308 -4.210 -15.764 1.00 66.56 84 VAL A CA 1
ATOM 630 C C . VAL A 1 84 ? -2.187 -2.690 -15.850 1.00 66.56 84 VAL A C 1
ATOM 632 O O . VAL A 1 84 ? -3.030 -1.975 -15.318 1.00 66.56 84 VAL A O 1
ATOM 635 N N . PHE A 1 85 ? -1.164 -2.204 -16.550 1.00 71.38 85 PHE A N 1
ATOM 636 C CA . PHE A 1 85 ? -0.838 -0.798 -16.683 1.00 71.38 85 PHE A CA 1
ATOM 637 C C . PHE A 1 85 ? -0.693 -0.406 -18.164 1.00 71.38 85 PHE A C 1
ATOM 639 O O . PHE A 1 85 ? 0.390 -0.552 -18.748 1.00 71.38 85 PHE A O 1
ATOM 646 N N . PRO A 1 86 ? -1.774 0.083 -18.801 1.00 67.62 86 PRO A N 1
ATOM 647 C CA . PRO A 1 86 ? -1.701 0.654 -20.140 1.00 67.62 86 PRO A CA 1
ATOM 648 C C . PRO A 1 86 ? -0.638 1.763 -20.171 1.00 67.62 86 PRO A C 1
ATOM 650 O O . PRO A 1 86 ? -0.703 2.701 -19.390 1.00 67.62 86 PRO A O 1
ATOM 653 N N . GLY A 1 87 ? 0.377 1.628 -21.031 1.00 68.88 87 GLY A N 1
ATOM 654 C CA . GLY A 1 87 ? 1.524 2.551 -21.074 1.00 68.88 87 GLY A CA 1
ATOM 655 C C . GLY A 1 87 ? 2.791 2.057 -20.360 1.00 68.88 87 GLY A C 1
ATOM 656 O O . GLY A 1 87 ? 3.827 2.715 -20.441 1.00 68.88 87 GLY A O 1
ATOM 657 N N . PHE A 1 88 ? 2.784 0.867 -19.739 1.00 75.19 88 PHE A N 1
ATOM 658 C CA . PHE A 1 88 ? 3.983 0.326 -19.075 1.00 75.19 88 PHE A CA 1
ATOM 659 C C . PHE A 1 88 ? 5.192 0.177 -20.001 1.00 75.19 88 PHE A C 1
ATOM 661 O O . PHE A 1 88 ? 6.323 0.392 -19.574 1.00 75.19 88 PHE A O 1
ATOM 668 N N . ALA A 1 89 ? 4.977 -0.187 -21.267 1.00 75.94 89 ALA A N 1
ATOM 669 C CA . ALA A 1 89 ? 6.067 -0.297 -22.233 1.00 75.94 89 ALA A CA 1
ATOM 670 C C . ALA A 1 89 ? 6.760 1.061 -22.448 1.00 75.94 89 ALA A C 1
ATOM 672 O O . ALA A 1 89 ? 7.984 1.137 -22.400 1.00 75.94 89 ALA A O 1
ATOM 673 N N . GLU A 1 90 ? 5.982 2.136 -22.592 1.00 74.44 90 GLU A N 1
ATOM 674 C CA . GLU A 1 90 ? 6.496 3.501 -22.747 1.00 74.44 90 GLU A CA 1
ATOM 675 C C . GLU A 1 90 ? 7.177 3.993 -21.467 1.00 74.44 90 GLU A C 1
ATOM 677 O O . GLU A 1 90 ? 8.238 4.615 -21.525 1.00 74.44 90 GLU A O 1
ATOM 682 N N . PHE A 1 91 ? 6.609 3.668 -20.303 1.00 75.56 91 PHE A N 1
ATOM 683 C CA . PHE A 1 91 ? 7.219 3.920 -18.999 1.00 75.56 91 PHE A CA 1
ATOM 684 C C . PHE A 1 91 ? 8.571 3.231 -18.850 1.00 75.56 91 PHE A C 1
ATOM 686 O O . PHE A 1 91 ? 9.565 3.884 -18.531 1.00 75.56 91 PHE A O 1
ATOM 693 N N . ARG A 1 92 ? 8.627 1.924 -19.123 1.00 77.44 92 ARG A N 1
ATOM 694 C CA . ARG A 1 92 ? 9.854 1.127 -19.082 1.00 77.44 92 ARG A CA 1
ATOM 695 C C . ARG A 1 92 ? 10.910 1.724 -19.998 1.00 77.44 92 ARG A C 1
ATOM 697 O O . ARG A 1 92 ? 12.054 1.897 -19.575 1.00 77.44 92 ARG A O 1
ATOM 704 N N . ASP A 1 93 ? 10.525 2.053 -21.227 1.00 75.81 93 ASP A N 1
ATOM 705 C CA . ASP A 1 93 ? 11.433 2.620 -22.213 1.00 75.81 93 ASP A CA 1
ATOM 706 C C . ASP A 1 93 ? 11.935 3.992 -21.743 1.00 75.81 93 ASP A C 1
ATOM 708 O O . ASP A 1 93 ? 13.142 4.223 -21.731 1.00 75.81 93 ASP A O 1
ATOM 712 N N . ARG A 1 94 ? 11.071 4.883 -21.243 1.00 71.06 94 ARG A N 1
ATOM 713 C CA . ARG A 1 94 ? 11.493 6.179 -20.678 1.00 71.06 94 ARG A CA 1
ATOM 714 C C . ARG A 1 94 ? 12.428 6.015 -19.481 1.00 71.06 94 ARG A C 1
ATOM 716 O O . ARG A 1 94 ? 13.478 6.655 -19.442 1.00 71.06 94 ARG A O 1
ATOM 723 N N . ILE A 1 95 ? 12.109 5.132 -18.540 1.00 70.50 95 ILE A N 1
ATOM 724 C CA . ILE A 1 95 ? 12.956 4.857 -17.372 1.00 70.50 95 ILE A CA 1
ATOM 725 C C . ILE A 1 95 ? 14.321 4.314 -17.781 1.00 70.50 95 ILE A C 1
ATOM 727 O O . ILE A 1 95 ? 15.335 4.714 -17.206 1.00 70.50 95 ILE A O 1
ATOM 731 N N . ALA A 1 96 ? 14.383 3.440 -18.787 1.00 70.31 96 ALA A N 1
ATOM 732 C CA . ALA A 1 96 ? 15.648 2.911 -19.281 1.00 70.31 96 ALA A CA 1
ATOM 733 C C . ALA A 1 96 ? 16.584 4.014 -19.809 1.00 70.31 96 ALA A C 1
ATOM 735 O O . ALA A 1 96 ? 17.799 3.835 -19.740 1.00 70.31 96 ALA A O 1
ATOM 736 N N . HIS A 1 97 ? 16.037 5.144 -20.276 1.00 64.69 97 HIS A N 1
ATOM 737 C CA . HIS A 1 97 ? 16.795 6.268 -20.836 1.00 64.69 97 HIS A CA 1
ATOM 738 C C . HIS A 1 97 ? 17.046 7.417 -19.849 1.00 64.69 97 HIS A C 1
ATOM 740 O O . HIS A 1 97 ? 18.091 8.051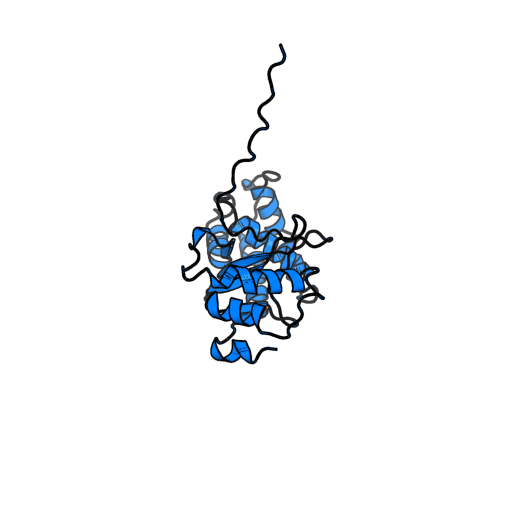 -19.946 1.00 64.69 97 HIS A O 1
ATOM 746 N N . VAL A 1 98 ? 16.143 7.674 -18.895 1.00 61.94 98 VAL A N 1
ATOM 747 C CA . VAL A 1 98 ? 16.238 8.823 -17.967 1.00 61.94 98 VAL A CA 1
ATOM 748 C C . VAL A 1 98 ? 16.842 8.436 -16.609 1.00 61.94 98 VAL A C 1
ATOM 750 O O . VAL A 1 98 ? 17.654 9.170 -16.054 1.00 61.94 98 VAL A O 1
ATOM 753 N N . TRP A 1 99 ? 16.550 7.237 -16.097 1.00 61.75 99 TRP A N 1
ATOM 754 C CA . TRP A 1 99 ? 17.150 6.726 -14.855 1.00 61.75 99 TRP A CA 1
ATOM 755 C C . TRP A 1 99 ? 18.688 6.476 -14.930 1.00 61.75 99 TRP A C 1
ATOM 757 O O . TRP A 1 99 ? 19.340 6.471 -13.887 1.00 61.75 99 TRP A O 1
ATOM 767 N N . PRO A 1 100 ? 19.359 6.260 -16.090 1.00 47.03 100 PRO A N 1
ATOM 768 C CA . PRO A 1 100 ? 20.824 6.152 -16.169 1.00 47.03 100 PRO A CA 1
ATOM 769 C C . PRO A 1 100 ? 21.618 7.376 -15.719 1.00 47.03 100 PRO A C 1
ATOM 771 O O . PRO A 1 100 ? 22.739 7.183 -15.255 1.00 47.03 100 PRO A O 1
ATOM 774 N N . GLU A 1 101 ? 21.075 8.588 -15.827 1.00 49.81 101 GLU A N 1
ATOM 775 C CA . GLU A 1 101 ? 21.782 9.812 -15.411 1.00 49.81 101 GLU A CA 1
ATOM 776 C C . GLU A 1 101 ? 21.715 10.046 -13.893 1.00 49.81 101 GLU A C 1
ATOM 778 O O . GLU A 1 101 ? 22.409 10.904 -13.351 1.00 49.81 101 GLU A O 1
ATOM 783 N N . TRP A 1 102 ? 20.924 9.243 -13.179 1.00 51.56 102 TRP A N 1
ATOM 784 C CA . TRP A 1 102 ? 20.749 9.334 -11.735 1.00 51.56 102 TRP A CA 1
ATOM 785 C C . TRP A 1 102 ? 21.764 8.430 -11.034 1.00 51.56 102 TRP A C 1
ATOM 787 O O . TRP A 1 102 ? 21.482 7.299 -10.638 1.00 51.56 102 TRP A O 1
ATOM 797 N N . SER A 1 103 ? 22.997 8.926 -10.934 1.00 42.91 103 SER A N 1
ATOM 798 C CA . SER A 1 103 ? 24.019 8.392 -10.023 1.00 42.91 103 SER A CA 1
ATOM 799 C C . SER A 1 103 ? 23.876 8.930 -8.593 1.00 42.91 103 SER A C 1
ATOM 801 O O . SER A 1 103 ? 24.630 8.517 -7.716 1.00 42.91 103 SER A O 1
ATOM 803 N N . GLY A 1 104 ? 22.968 9.884 -8.376 1.00 45.22 104 GLY A N 1
ATOM 804 C CA . GLY A 1 104 ? 22.590 10.377 -7.057 1.00 45.22 104 GLY A CA 1
ATOM 805 C C . GLY A 1 104 ? 21.450 9.536 -6.505 1.00 45.22 104 GLY A C 1
ATOM 806 O O . GLY A 1 104 ? 20.510 9.213 -7.230 1.00 45.22 104 GLY A O 1
ATOM 807 N N . GLU A 1 105 ? 21.562 9.148 -5.241 1.00 53.09 105 GLU A N 1
ATOM 808 C CA . GLU A 1 105 ? 20.422 8.697 -4.447 1.00 53.09 105 GLU A CA 1
ATOM 809 C C . GLU A 1 105 ? 19.300 9.727 -4.644 1.00 53.09 105 GLU A C 1
ATOM 811 O O . GLU A 1 105 ? 19.555 10.919 -4.473 1.00 53.09 105 GLU A O 1
ATOM 816 N N . LEU A 1 106 ? 18.109 9.295 -5.089 1.00 54.38 106 LEU A N 1
ATOM 817 C CA . LEU A 1 106 ? 16.925 10.159 -5.052 1.00 54.38 106 LEU A CA 1
ATOM 818 C C . LEU A 1 106 ? 16.875 10.769 -3.659 1.00 54.38 106 LEU A C 1
ATOM 820 O O . LEU A 1 106 ? 17.011 10.025 -2.677 1.00 54.38 106 LEU A O 1
ATOM 824 N N . ALA A 1 107 ? 16.740 12.092 -3.581 1.00 56.31 107 ALA A N 1
ATOM 825 C CA . ALA A 1 107 ? 16.574 12.702 -2.282 1.00 56.31 107 ALA A CA 1
ATOM 826 C C . ALA A 1 107 ? 15.308 12.081 -1.689 1.00 56.31 107 ALA A C 1
ATOM 828 O O . ALA A 1 107 ? 14.319 11.839 -2.382 1.00 56.31 107 ALA A O 1
ATOM 829 N N . GLU A 1 108 ? 15.377 11.688 -0.428 1.00 55.56 108 GLU A N 1
ATOM 830 C CA . GLU A 1 108 ? 14.343 10.877 0.198 1.00 55.56 108 GLU A CA 1
ATOM 831 C C . GLU A 1 108 ? 12.979 11.613 0.178 1.00 55.56 108 GLU A C 1
ATOM 833 O O . GLU A 1 108 ? 11.927 10.987 0.319 1.00 55.56 108 GLU A O 1
ATOM 838 N N . GLU A 1 109 ? 12.999 12.938 -0.000 1.00 58.81 109 GLU A N 1
ATOM 839 C CA . GLU A 1 109 ? 11.855 13.839 -0.162 1.00 58.81 109 GLU A CA 1
ATOM 840 C C . GLU A 1 109 ? 11.214 13.825 -1.567 1.00 58.81 109 GLU A C 1
ATOM 842 O O . GLU A 1 109 ? 10.156 14.419 -1.755 1.00 58.81 109 GLU A O 1
ATOM 847 N N . GLU A 1 110 ? 11.835 13.174 -2.551 1.00 62.12 110 GLU A N 1
ATOM 848 C CA . GLU A 1 110 ? 11.372 13.085 -3.948 1.00 62.12 110 GLU A CA 1
ATOM 849 C C . GLU A 1 110 ? 10.616 11.776 -4.247 1.00 62.12 110 GLU A C 1
ATOM 851 O O . GLU A 1 110 ? 10.243 11.519 -5.391 1.00 62.12 110 GLU A O 1
ATOM 856 N N . LEU A 1 111 ? 10.423 10.929 -3.233 1.00 71.31 111 LEU A N 1
ATOM 857 C CA . LEU A 1 111 ? 9.708 9.658 -3.323 1.00 71.31 111 LEU A CA 1
ATOM 858 C C . LEU A 1 111 ? 8.331 9.766 -2.675 1.00 71.31 111 LEU A C 1
ATOM 860 O O . LEU A 1 111 ? 8.210 10.325 -1.583 1.00 71.31 111 LEU A O 1
ATOM 864 N N . ASP A 1 112 ? 7.341 9.104 -3.272 1.00 77.94 112 ASP A N 1
ATOM 865 C CA . ASP A 1 112 ? 6.100 8.804 -2.562 1.00 77.94 112 ASP A CA 1
ATOM 866 C C . ASP A 1 112 ? 6.405 7.872 -1.387 1.00 77.94 112 ASP A C 1
ATOM 868 O O . ASP A 1 112 ? 7.211 6.935 -1.494 1.00 77.94 112 ASP A O 1
ATOM 872 N N . ARG A 1 113 ? 5.766 8.134 -0.245 1.00 84.75 113 ARG A N 1
ATOM 873 C CA . ARG A 1 113 ? 6.005 7.411 1.006 1.00 84.75 113 ARG A CA 1
ATOM 874 C C . ARG A 1 113 ? 4.711 6.796 1.516 1.00 84.75 113 ARG A C 1
ATOM 876 O O . ARG A 1 113 ? 3.820 7.482 1.997 1.00 84.75 113 ARG A O 1
ATOM 883 N N . LEU A 1 114 ? 4.662 5.471 1.476 1.00 89.81 114 LEU A N 1
ATOM 884 C CA . LEU A 1 114 ? 3.586 4.663 2.035 1.00 89.81 114 LEU A CA 1
ATOM 885 C C . LEU A 1 114 ? 4.096 4.011 3.322 1.00 89.81 114 LEU A C 1
ATOM 887 O O . LEU A 1 114 ? 4.658 2.916 3.301 1.00 89.81 114 LEU A O 1
ATOM 891 N N . ASP A 1 115 ? 3.953 4.709 4.448 1.00 91.25 115 ASP A N 1
ATOM 892 C CA . ASP A 1 115 ? 4.402 4.230 5.760 1.00 91.25 115 ASP A CA 1
ATOM 893 C C . ASP A 1 115 ? 3.232 3.756 6.625 1.00 91.25 115 ASP A C 1
ATOM 895 O O . ASP A 1 115 ? 2.760 4.454 7.526 1.00 91.25 115 ASP A O 1
ATOM 899 N N . LEU A 1 116 ? 2.772 2.530 6.360 1.00 92.94 116 LEU A N 1
ATOM 900 C CA . LEU A 1 116 ? 1.636 1.944 7.068 1.00 92.94 116 LEU A CA 1
ATOM 901 C C . LEU A 1 116 ? 1.947 1.745 8.557 1.00 92.94 116 LEU A C 1
ATOM 903 O O . LEU A 1 116 ? 1.043 1.811 9.388 1.00 92.94 116 LEU A O 1
ATOM 907 N N . ARG A 1 117 ? 3.215 1.531 8.923 1.00 92.19 117 ARG A N 1
ATOM 908 C CA . ARG A 1 117 ? 3.607 1.399 10.330 1.00 92.19 117 ARG A CA 1
ATOM 909 C C . ARG A 1 117 ? 3.367 2.701 11.086 1.00 92.19 117 ARG A C 1
ATOM 911 O O . ARG A 1 117 ? 2.698 2.687 12.117 1.00 92.19 117 ARG A O 1
ATOM 918 N N . SER A 1 118 ? 3.878 3.814 10.568 1.00 90.75 118 SER A N 1
ATOM 919 C CA . SER A 1 118 ? 3.696 5.123 11.201 1.00 90.75 118 SER A CA 1
ATOM 920 C C . SER A 1 118 ? 2.223 5.541 11.232 1.00 90.75 118 SER A C 1
ATOM 922 O O . SER A 1 118 ? 1.780 6.162 12.197 1.00 90.75 118 SER A O 1
ATOM 924 N N . VAL A 1 119 ? 1.435 5.166 10.216 1.00 91.44 119 VAL A N 1
ATOM 925 C CA . VAL A 1 119 ? -0.019 5.399 10.212 1.00 91.44 119 VAL A CA 1
ATOM 926 C C . VAL A 1 119 ? -0.716 4.608 11.315 1.00 91.44 119 VAL A C 1
ATOM 928 O O . VAL A 1 119 ? -1.548 5.169 12.026 1.00 91.44 119 VAL A O 1
ATOM 931 N N . LEU A 1 120 ? -0.357 3.338 11.513 1.00 92.44 120 LEU A N 1
ATOM 932 C CA . LEU A 1 120 ? -0.889 2.549 12.620 1.00 92.44 120 LEU A CA 1
ATOM 933 C C . LEU A 1 120 ? -0.545 3.185 13.974 1.00 92.44 120 LEU A C 1
ATOM 935 O O . LEU A 1 120 ? -1.433 3.328 14.812 1.00 92.44 120 LEU A O 1
ATOM 939 N N . ASP A 1 121 ? 0.702 3.618 14.170 1.00 91.00 121 ASP A N 1
ATOM 940 C CA . ASP A 1 121 ? 1.118 4.308 15.396 1.00 91.00 121 ASP A CA 1
ATOM 941 C C . ASP A 1 121 ? 0.293 5.591 15.621 1.00 91.00 121 ASP A C 1
ATOM 943 O O . ASP A 1 121 ? -0.175 5.838 16.733 1.00 91.00 121 ASP A O 1
ATOM 947 N N . ALA A 1 122 ? 0.027 6.363 14.559 1.00 90.00 122 ALA A N 1
ATOM 948 C CA . ALA A 1 122 ? -0.809 7.564 14.612 1.00 90.00 122 ALA A CA 1
ATOM 949 C C . ALA A 1 122 ? -2.284 7.262 14.941 1.00 90.00 122 ALA A C 1
ATOM 951 O O . ALA A 1 122 ? -2.927 8.029 15.663 1.00 90.00 122 ALA A O 1
ATOM 952 N N . ILE A 1 123 ? -2.832 6.150 14.439 1.00 91.12 123 ILE A N 1
ATOM 953 C CA . ILE A 1 123 ? -4.190 5.693 14.772 1.00 91.12 123 ILE A CA 1
ATOM 954 C C . ILE A 1 123 ? -4.262 5.300 16.252 1.00 91.12 123 ILE A C 1
ATOM 956 O O . ILE A 1 123 ? -5.180 5.735 16.945 1.00 91.12 123 ILE A O 1
ATOM 960 N N . VAL A 1 124 ? -3.275 4.547 16.749 1.00 91.06 124 VAL A N 1
ATOM 961 C CA . VAL A 1 124 ? -3.207 4.080 18.146 1.00 91.06 124 VAL A CA 1
ATOM 962 C C . VAL A 1 124 ? -3.197 5.245 19.139 1.00 91.06 124 VAL A C 1
ATOM 964 O O . VAL A 1 124 ? -3.841 5.169 20.186 1.00 91.06 124 VAL A O 1
ATOM 967 N N . ILE A 1 125 ? -2.492 6.337 18.828 1.00 90.19 125 ILE A N 1
ATOM 968 C CA . ILE A 1 125 ? -2.444 7.525 19.700 1.00 90.19 125 ILE A CA 1
ATOM 969 C C . ILE A 1 125 ? -3.599 8.512 19.462 1.00 90.19 125 ILE A C 1
ATOM 971 O O . ILE A 1 125 ? -3.705 9.504 20.180 1.00 90.19 125 ILE A O 1
ATOM 975 N N . GLY A 1 126 ? -4.473 8.253 18.482 1.00 85.25 126 GLY A N 1
ATOM 976 C CA . GLY A 1 126 ? -5.618 9.108 18.159 1.00 85.25 126 GLY A CA 1
ATOM 977 C C . GLY A 1 126 ? -5.278 10.377 17.367 1.00 85.25 126 GLY A C 1
ATOM 978 O O . GLY A 1 126 ? -6.086 11.303 17.319 1.00 85.25 126 GLY A O 1
ATOM 979 N N . GLU A 1 127 ? -4.103 10.442 16.736 1.00 85.38 127 GLU A N 1
ATOM 980 C CA . GLU A 1 127 ? -3.599 11.632 16.026 1.00 85.38 127 GLU A CA 1
ATOM 981 C C . GLU A 1 127 ? -3.597 11.486 14.496 1.00 85.38 127 GLU A C 1
ATOM 983 O O . GLU A 1 127 ? -3.213 12.416 13.787 1.00 85.38 127 GLU A O 1
ATOM 988 N N . ALA A 1 128 ? -4.081 10.361 13.957 1.00 72.19 128 ALA A N 1
ATOM 989 C CA . ALA A 1 128 ? -4.107 10.099 12.512 1.00 72.19 128 ALA A CA 1
ATOM 990 C C . ALA A 1 128 ? -4.812 11.192 11.677 1.00 72.19 128 ALA A C 1
ATOM 992 O O . ALA A 1 128 ? -4.474 11.395 10.516 1.00 72.19 128 ALA A O 1
ATOM 993 N N . HIS A 1 129 ? -5.752 11.934 12.269 1.00 72.06 129 HIS A N 1
ATOM 994 C CA . HIS A 1 129 ? -6.469 13.035 11.619 1.00 72.06 129 HIS A CA 1
ATOM 995 C C . HIS A 1 129 ? -5.728 14.389 11.652 1.00 72.06 129 HIS A C 1
ATOM 997 O O . HIS A 1 129 ? -6.087 15.298 10.907 1.00 72.06 129 HIS A O 1
ATOM 1003 N N . VAL A 1 130 ? -4.721 14.555 12.521 1.00 62.31 130 VAL A N 1
ATOM 1004 C CA . VAL A 1 130 ? -4.031 15.840 12.783 1.00 62.31 130 VAL A CA 1
ATOM 1005 C C . VAL A 1 130 ? -2.798 16.026 11.898 1.00 62.31 130 VAL A C 1
ATOM 1007 O O . VAL A 1 130 ? -2.306 17.143 11.745 1.00 62.31 130 VAL A O 1
ATOM 1010 N N . SER A 1 131 ? -2.318 14.950 11.273 1.00 55.38 131 SER A N 1
ATOM 1011 C CA . SER A 1 131 ? -1.107 14.946 10.451 1.00 55.38 131 SER A CA 1
ATOM 1012 C C . SER A 1 131 ? -1.402 14.746 8.952 1.00 55.38 131 SER A C 1
ATOM 1014 O O . SER A 1 131 ? -0.892 13.799 8.353 1.00 55.38 131 SER A O 1
ATOM 1016 N N . PRO A 1 132 ? -2.197 15.616 8.286 1.00 54.09 132 PRO A N 1
ATOM 1017 C CA . PRO A 1 132 ? -2.359 15.592 6.836 1.00 54.09 132 PRO A CA 1
ATOM 1018 C C . PRO A 1 132 ? -1.170 16.283 6.145 1.00 54.09 132 PRO A C 1
ATOM 1020 O O . PRO A 1 132 ? -1.354 17.024 5.178 1.00 54.09 132 PRO A O 1
ATOM 1023 N N . TYR A 1 133 ? 0.060 16.099 6.647 1.00 48.94 133 TYR A N 1
ATOM 1024 C CA . TYR A 1 133 ? 1.232 16.442 5.845 1.00 48.94 133 TYR A CA 1
ATOM 1025 C C . TYR A 1 133 ? 1.157 15.545 4.620 1.00 48.94 133 TYR A C 1
ATOM 1027 O O . TYR A 1 133 ? 1.166 14.325 4.773 1.00 48.94 133 TYR A O 1
ATOM 1035 N N . ALA A 1 134 ? 0.956 16.173 3.461 1.00 45.06 134 ALA A N 1
ATOM 1036 C CA . ALA A 1 134 ? 0.724 15.543 2.171 1.00 45.06 134 ALA A CA 1
ATOM 1037 C C . ALA A 1 134 ? 1.340 14.136 2.087 1.00 45.06 134 ALA A C 1
ATOM 1039 O O . ALA A 1 134 ? 2.555 13.977 2.176 1.00 45.06 134 ALA A O 1
ATOM 1040 N N . GLY A 1 135 ? 0.463 13.141 1.978 1.00 55.16 135 GLY A N 1
ATOM 1041 C CA . GLY A 1 135 ? 0.808 11.797 1.548 1.00 55.16 135 GLY A CA 1
ATOM 1042 C C . GLY A 1 135 ? 0.638 10.691 2.589 1.00 55.16 135 GLY A C 1
ATOM 1043 O O . GLY A 1 135 ? -0.032 9.713 2.323 1.00 55.16 135 GLY A O 1
ATOM 1044 N N . ASN A 1 136 ? 1.102 10.813 3.833 1.00 79.06 136 ASN A N 1
ATOM 1045 C CA . ASN A 1 136 ? 1.328 9.569 4.601 1.00 79.06 136 ASN A CA 1
ATOM 1046 C C . ASN A 1 136 ? 0.061 8.802 5.059 1.00 79.06 136 ASN A C 1
ATOM 1048 O O . ASN A 1 136 ? -0.052 7.614 4.773 1.00 79.06 136 ASN A O 1
ATOM 1052 N N . VAL A 1 137 ? -0.900 9.423 5.765 1.00 87.25 137 VAL A N 1
ATOM 1053 C CA . VAL A 1 137 ? -2.136 8.710 6.195 1.00 87.25 137 VAL A CA 1
ATOM 1054 C C . VAL A 1 137 ? -3.106 8.553 5.028 1.00 87.25 137 VAL A C 1
ATOM 1056 O O . VAL A 1 137 ? -3.672 7.484 4.825 1.00 87.25 137 VAL A O 1
ATOM 1059 N N . PHE A 1 138 ? -3.276 9.623 4.255 1.00 87.19 138 PHE A N 1
ATOM 1060 C CA . PHE A 1 138 ? -4.176 9.662 3.110 1.00 87.19 138 PHE A CA 1
ATOM 1061 C C . PHE A 1 138 ? -3.766 8.659 2.023 1.00 87.19 138 PHE A C 1
ATOM 1063 O O . PHE A 1 138 ? -4.600 7.844 1.633 1.00 87.19 138 PHE A O 1
ATOM 1070 N N . ASP A 1 139 ? -2.499 8.641 1.601 1.00 87.88 139 ASP A N 1
ATOM 1071 C CA . ASP A 1 139 ? -2.034 7.700 0.578 1.00 87.88 139 ASP A CA 1
ATOM 1072 C C . ASP A 1 139 ? -2.037 6.273 1.108 1.00 87.88 139 ASP A C 1
ATOM 1074 O O . ASP A 1 139 ? -2.351 5.364 0.356 1.00 87.88 139 ASP A O 1
ATOM 1078 N N . CYS A 1 140 ? -1.783 6.038 2.403 1.00 91.25 140 CYS A N 1
ATOM 1079 C CA . CYS A 1 140 ? -1.945 4.694 2.962 1.00 91.25 140 CYS A CA 1
ATOM 1080 C C . CYS A 1 140 ? -3.405 4.226 2.919 1.00 91.25 140 CYS A C 1
ATOM 1082 O O . CYS A 1 140 ? -3.649 3.057 2.643 1.00 91.25 140 CYS A O 1
ATOM 1084 N N . LEU A 1 141 ? -4.384 5.100 3.167 1.00 91.62 141 LEU A N 1
ATOM 1085 C CA . LEU A 1 141 ? -5.800 4.738 3.037 1.00 91.62 141 LEU A CA 1
ATOM 1086 C C . LEU A 1 141 ? -6.202 4.528 1.567 1.00 91.62 141 LEU A C 1
ATOM 1088 O O . LEU A 1 141 ? -6.889 3.549 1.274 1.00 91.62 141 LEU A O 1
ATOM 1092 N N . ASN A 1 142 ? -5.731 5.372 0.640 1.00 90.31 142 ASN A N 1
ATOM 1093 C CA . ASN A 1 142 ? -5.937 5.165 -0.801 1.00 90.31 142 ASN A CA 1
ATOM 1094 C C . ASN A 1 142 ? -5.288 3.866 -1.280 1.00 90.31 142 ASN A C 1
ATOM 1096 O O . ASN A 1 142 ? -5.924 3.090 -1.980 1.00 90.31 142 ASN A O 1
ATOM 1100 N N . LEU A 1 143 ? -4.073 3.571 -0.820 1.00 92.75 143 LEU A N 1
ATOM 1101 C CA . LEU A 1 143 ? -3.377 2.326 -1.105 1.00 92.75 143 LEU A CA 1
ATOM 1102 C C . LEU A 1 143 ? -4.222 1.115 -0.705 1.00 92.75 143 LEU A C 1
ATOM 1104 O O . LEU A 1 143 ? -4.298 0.149 -1.459 1.00 92.75 143 LEU A O 1
ATOM 1108 N N . LEU A 1 144 ? -4.858 1.133 0.472 1.00 94.19 144 LEU A N 1
ATOM 1109 C CA . LEU A 1 144 ? -5.732 0.030 0.883 1.00 94.19 144 LEU A CA 1
ATOM 1110 C C . LEU A 1 144 ? -6.905 -0.146 -0.089 1.00 94.19 144 LEU A C 1
ATOM 1112 O O . LEU A 1 144 ? -7.263 -1.282 -0.415 1.00 94.19 144 LEU A O 1
ATOM 1116 N N . TYR A 1 145 ? -7.476 0.957 -0.579 1.00 92.56 145 TYR A N 1
ATOM 1117 C CA . TYR A 1 145 ? -8.512 0.923 -1.608 1.00 92.56 145 TYR A CA 1
ATOM 1118 C C . TYR A 1 145 ? -7.971 0.352 -2.924 1.00 92.56 145 TYR A C 1
ATOM 1120 O O . TYR A 1 145 ? -8.522 -0.629 -3.427 1.00 92.56 145 TYR A O 1
ATOM 1128 N N . ASP A 1 146 ? -6.855 0.870 -3.428 1.00 93.25 146 ASP A N 1
ATOM 1129 C CA . ASP A 1 146 ? -6.203 0.408 -4.656 1.00 93.25 146 ASP A CA 1
ATOM 1130 C C . ASP A 1 146 ? -5.885 -1.083 -4.615 1.00 93.25 146 ASP A C 1
ATOM 1132 O O . ASP A 1 146 ? -6.146 -1.820 -5.569 1.00 93.25 146 ASP A O 1
ATOM 1136 N N . LEU A 1 147 ? -5.375 -1.554 -3.476 1.00 94.00 147 LEU A N 1
ATOM 1137 C CA . LEU A 1 147 ? -5.077 -2.958 -3.241 1.00 94.00 147 LEU A CA 1
ATOM 1138 C C . LEU A 1 147 ? -6.342 -3.816 -3.214 1.00 94.00 147 LEU A C 1
ATOM 1140 O O . LEU A 1 147 ? -6.315 -4.941 -3.713 1.00 94.00 147 LEU A O 1
ATOM 1144 N N . SER A 1 148 ? -7.457 -3.302 -2.691 1.00 93.25 148 SER A N 1
ATOM 1145 C CA . SER A 1 148 ? -8.739 -4.013 -2.725 1.00 93.25 148 SER A CA 1
ATOM 1146 C C . SER A 1 148 ? -9.277 -4.194 -4.148 1.00 93.25 148 SER A C 1
ATOM 1148 O O . SER A 1 148 ? -9.900 -5.214 -4.447 1.00 93.25 148 SER A O 1
ATOM 1150 N N . VAL A 1 149 ? -8.986 -3.241 -5.039 1.00 91.88 149 VAL A N 1
ATOM 1151 C CA . VAL A 1 149 ? -9.343 -3.318 -6.460 1.00 91.88 149 VAL A CA 1
ATOM 1152 C C . VAL A 1 149 ? -8.352 -4.207 -7.223 1.00 91.88 149 VAL A C 1
ATOM 1154 O O . VAL A 1 149 ? -8.767 -5.017 -8.051 1.00 91.88 149 VAL A O 1
ATOM 1157 N N . GLN A 1 150 ? -7.051 -4.104 -6.932 1.00 91.56 150 GLN A N 1
ATOM 1158 C CA . GLN A 1 150 ? -5.998 -4.884 -7.589 1.00 91.56 150 GLN A CA 1
ATOM 1159 C C . GLN A 1 150 ? -6.045 -6.371 -7.207 1.00 91.56 150 GLN A C 1
ATOM 1161 O O . GLN A 1 150 ? -5.799 -7.235 -8.052 1.00 91.56 150 GLN A O 1
ATOM 1166 N N . PHE A 1 151 ? -6.381 -6.677 -5.951 1.00 92.88 151 PHE A N 1
ATOM 1167 C CA . PHE A 1 151 ? -6.436 -8.029 -5.395 1.00 92.88 151 PHE A CA 1
ATOM 1168 C C . PHE A 1 151 ? -7.836 -8.344 -4.835 1.00 92.88 151 PHE A C 1
ATOM 1170 O O . PHE A 1 151 ? -7.993 -8.600 -3.638 1.00 92.88 151 PHE A O 1
ATOM 1177 N N . PRO A 1 152 ? -8.877 -8.399 -5.691 1.00 92.19 152 PRO A N 1
ATOM 1178 C CA . PRO A 1 152 ? -10.272 -8.506 -5.251 1.00 92.19 152 PRO A CA 1
ATOM 1179 C C . PRO A 1 152 ? -10.602 -9.848 -4.579 1.00 92.19 152 PRO A C 1
ATOM 1181 O O . PRO A 1 152 ? -11.662 -10.007 -3.978 1.00 92.19 152 PRO A O 1
ATOM 1184 N N . THR A 1 153 ? -9.713 -10.837 -4.689 1.00 92.62 153 THR A N 1
ATOM 1185 C CA . THR A 1 153 ? -9.852 -12.151 -4.050 1.00 92.62 153 THR A CA 1
ATOM 1186 C C . THR A 1 153 ? -9.326 -12.192 -2.615 1.00 92.62 153 THR A C 1
ATOM 1188 O O . THR A 1 153 ? -9.467 -13.222 -1.958 1.00 92.62 153 THR A O 1
ATOM 1191 N N . VAL A 1 154 ? -8.699 -11.119 -2.124 1.00 93.25 154 VAL A N 1
ATOM 1192 C CA . VAL A 1 154 ? -8.190 -11.034 -0.750 1.00 93.25 154 VAL A CA 1
ATOM 1193 C C . VAL A 1 154 ? -9.339 -10.649 0.174 1.00 93.25 154 VAL A C 1
ATOM 1195 O O . VAL A 1 154 ? -9.727 -9.485 0.282 1.00 93.25 154 VAL A O 1
ATOM 1198 N N . GLU A 1 155 ? -9.916 -11.657 0.824 1.00 91.12 155 GLU A N 1
ATOM 1199 C CA . GLU A 1 155 ? -11.030 -11.468 1.748 1.00 91.12 155 GLU A CA 1
ATOM 1200 C C . GLU A 1 155 ? -10.650 -10.506 2.886 1.00 91.12 155 GLU A C 1
ATOM 1202 O O . GLU A 1 155 ? -9.566 -10.583 3.460 1.00 91.12 155 GLU A O 1
ATOM 1207 N N . GLY A 1 156 ? -11.551 -9.575 3.204 1.00 86.88 156 GLY A N 1
ATOM 1208 C CA . GLY A 1 156 ? -11.358 -8.581 4.263 1.00 86.88 156 GLY A CA 1
ATOM 1209 C C . GLY A 1 156 ? -10.705 -7.272 3.812 1.00 86.88 156 GLY A C 1
ATOM 1210 O O . GLY A 1 156 ? -10.983 -6.246 4.427 1.00 86.88 156 GLY A O 1
ATOM 1211 N N . LEU A 1 157 ? -9.945 -7.255 2.711 1.00 88.62 157 LEU A N 1
ATOM 1212 C CA . LEU A 1 157 ? -9.235 -6.050 2.263 1.00 88.62 157 LEU A CA 1
ATOM 1213 C C . LEU A 1 157 ? -10.193 -4.935 1.814 1.00 88.62 157 LEU A C 1
ATOM 1215 O O . LEU A 1 157 ? -10.094 -3.812 2.294 1.00 88.62 157 LEU A O 1
ATOM 1219 N N . ALA A 1 158 ? -11.190 -5.258 0.984 1.00 86.44 158 ALA A N 1
ATOM 1220 C CA . ALA A 1 158 ? -12.223 -4.298 0.574 1.00 86.44 158 ALA A CA 1
ATOM 1221 C C . ALA A 1 158 ? -13.056 -3.785 1.759 1.00 86.44 158 ALA A C 1
ATOM 1223 O O . ALA A 1 158 ? -13.408 -2.610 1.817 1.00 86.44 158 ALA A O 1
ATOM 1224 N N . SER A 1 159 ? -13.346 -4.657 2.733 1.00 86.06 159 SER A N 1
ATOM 1225 C CA . SER A 1 159 ? -14.075 -4.252 3.937 1.00 86.06 159 SER A CA 1
ATOM 1226 C C . SER A 1 159 ? -13.249 -3.302 4.801 1.00 86.06 159 SER A C 1
ATOM 1228 O O . SER A 1 159 ? -13.821 -2.365 5.347 1.00 86.06 159 SER A O 1
ATOM 1230 N N . ALA A 1 160 ? -11.937 -3.526 4.913 1.00 83.50 160 ALA A N 1
ATOM 1231 C CA . ALA A 1 160 ? -11.043 -2.631 5.635 1.00 83.50 160 ALA A CA 1
ATOM 1232 C C . ALA A 1 160 ? -10.841 -1.296 4.897 1.00 83.50 160 ALA A C 1
ATOM 1234 O O . ALA A 1 160 ? -10.725 -0.264 5.542 1.00 83.50 160 ALA A O 1
ATOM 1235 N N . ALA A 1 161 ? -10.825 -1.300 3.563 1.00 78.88 161 ALA A N 1
ATOM 1236 C CA . ALA A 1 161 ? -10.524 -0.112 2.770 1.00 78.88 161 ALA A CA 1
ATOM 1237 C C . ALA A 1 161 ? -11.730 0.810 2.511 1.00 78.88 161 ALA A C 1
ATOM 1239 O O . ALA A 1 161 ? -11.611 2.025 2.629 1.00 78.88 161 ALA A O 1
ATOM 1240 N N . ASP A 1 162 ? -12.890 0.253 2.144 1.00 81.06 162 ASP A N 1
ATOM 1241 C CA . ASP A 1 162 ? -14.004 1.030 1.566 1.00 81.06 162 ASP A CA 1
ATOM 1242 C C . ASP A 1 162 ? -15.279 1.034 2.432 1.00 81.06 162 ASP A C 1
ATOM 1244 O O . ASP A 1 162 ? -16.338 1.554 2.053 1.00 81.06 162 ASP A O 1
ATOM 1248 N N . THR A 1 163 ? -15.210 0.475 3.640 1.00 78.31 163 THR A N 1
ATOM 1249 C CA . THR A 1 163 ? -16.338 0.471 4.580 1.00 78.31 163 THR A CA 1
ATOM 1250 C C . THR A 1 163 ? -15.878 0.694 6.018 1.00 78.31 163 THR A C 1
ATOM 1252 O O . THR A 1 163 ? -14.727 0.456 6.357 1.00 78.31 163 THR A O 1
ATOM 1255 N N . GLY A 1 164 ? -16.792 1.127 6.889 1.00 86.25 164 GLY A N 1
ATOM 1256 C CA . GLY A 1 164 ? -16.537 1.199 8.330 1.00 86.25 164 GLY A CA 1
ATOM 1257 C C . GLY A 1 164 ? -15.602 2.334 8.761 1.00 86.25 164 GLY A C 1
ATOM 1258 O O . GLY A 1 164 ? -15.584 3.405 8.155 1.00 86.25 164 GLY A O 1
ATOM 1259 N N . ALA A 1 165 ? -14.860 2.104 9.845 1.00 92.00 165 ALA A N 1
ATOM 1260 C CA . ALA A 1 165 ? -14.160 3.151 10.582 1.00 92.00 165 ALA A CA 1
ATOM 1261 C C . ALA A 1 165 ? -12.985 3.770 9.810 1.00 92.00 165 ALA A C 1
ATOM 1263 O O . ALA A 1 165 ? -12.763 4.971 9.927 1.00 92.00 165 ALA A O 1
ATOM 1264 N N . LEU A 1 166 ? -12.274 3.007 8.968 1.00 92.19 166 LEU A N 1
ATOM 1265 C CA . LEU A 1 166 ? -11.205 3.574 8.130 1.00 92.19 166 LEU A CA 1
ATOM 1266 C C . LEU A 1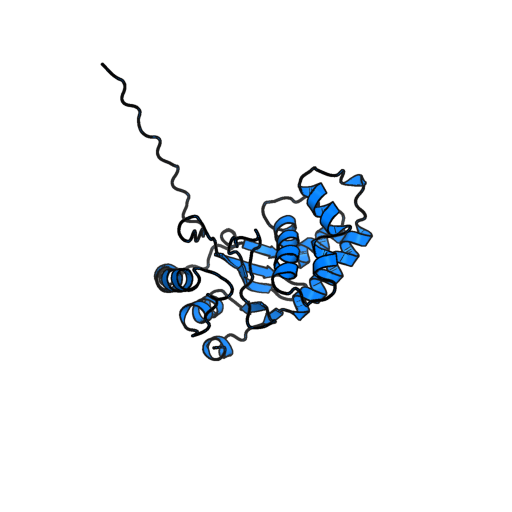 166 ? -11.731 4.507 7.037 1.00 92.19 166 LEU A C 1
ATOM 1268 O O . LEU A 1 166 ? -11.100 5.522 6.736 1.00 92.19 166 LEU A O 1
ATOM 1272 N N . LYS A 1 167 ? -12.924 4.232 6.504 1.00 91.12 167 LYS A N 1
ATOM 1273 C CA . LYS A 1 167 ? -13.610 5.159 5.599 1.00 91.12 167 LYS A CA 1
ATOM 1274 C C . LYS A 1 167 ? -14.064 6.420 6.321 1.00 91.12 167 LYS A C 1
ATOM 1276 O O . LYS A 1 167 ? -13.952 7.511 5.771 1.00 91.12 167 LYS A O 1
ATOM 1281 N N . ASP A 1 168 ? -14.546 6.301 7.553 1.00 92.06 168 ASP A N 1
ATOM 1282 C CA . ASP A 1 168 ? -14.873 7.482 8.351 1.00 92.06 168 ASP A CA 1
ATOM 1283 C C . ASP A 1 168 ? -13.613 8.292 8.696 1.00 92.06 168 ASP A C 1
ATOM 1285 O O . ASP A 1 168 ? -13.647 9.516 8.588 1.00 92.06 168 ASP A O 1
ATOM 1289 N N . LEU A 1 169 ? -12.479 7.643 8.995 1.00 91.62 169 LEU A N 1
ATOM 1290 C CA . LEU A 1 169 ? -11.182 8.310 9.174 1.00 91.62 169 LEU A CA 1
ATOM 1291 C C . LEU A 1 169 ? -10.768 9.078 7.914 1.00 91.62 169 LEU A C 1
ATOM 1293 O O . LEU A 1 169 ? -10.399 10.249 8.005 1.00 91.62 169 LEU A O 1
ATOM 1297 N N . TYR A 1 170 ? -10.896 8.461 6.738 1.00 90.31 170 TYR A N 1
ATOM 1298 C CA . TYR A 1 170 ? -10.664 9.130 5.458 1.00 90.31 170 TYR A CA 1
ATOM 1299 C C . TYR A 1 170 ? -11.538 10.384 5.303 1.00 90.31 170 TYR A C 1
ATOM 1301 O O . TYR A 1 170 ? -11.053 11.465 4.973 1.00 90.31 170 TYR A O 1
ATOM 1309 N N . ARG A 1 171 ? -12.834 10.271 5.603 1.00 90.69 171 ARG A N 1
ATOM 1310 C CA . ARG A 1 171 ? -13.790 11.384 5.511 1.00 90.69 171 ARG A CA 1
ATOM 1311 C C . ARG A 1 171 ? -13.515 12.491 6.530 1.00 90.69 171 ARG A C 1
ATOM 1313 O O . ARG A 1 171 ? -13.728 13.662 6.225 1.00 90.69 171 ARG A O 1
ATOM 1320 N N . VAL A 1 172 ? -13.009 12.152 7.716 1.00 90.88 172 VAL A N 1
ATOM 1321 C CA . VAL A 1 172 ? -12.542 13.135 8.705 1.00 90.88 172 VAL A CA 1
ATOM 1322 C C . VAL A 1 172 ? -11.333 13.910 8.192 1.00 90.88 172 VAL A C 1
ATOM 1324 O O . VAL A 1 172 ? -11.302 15.129 8.347 1.00 90.88 172 VAL A O 1
ATOM 1327 N N . ILE A 1 173 ? -10.369 13.245 7.545 1.00 88.50 173 ILE A N 1
ATOM 1328 C CA . ILE A 1 173 ? -9.198 13.911 6.944 1.00 88.50 173 ILE A CA 1
ATOM 1329 C C . ILE A 1 173 ? -9.639 14.961 5.909 1.00 88.50 173 ILE A C 1
ATOM 1331 O O . ILE A 1 173 ? -9.069 16.049 5.854 1.00 88.50 173 ILE A O 1
ATOM 1335 N N . TRP A 1 174 ? -10.705 14.681 5.153 1.00 87.12 174 TRP A N 1
ATOM 1336 C CA . TRP A 1 174 ? -11.318 15.622 4.204 1.00 87.12 174 TRP A CA 1
ATOM 1337 C C . TRP A 1 174 ? -12.262 16.660 4.832 1.00 87.12 174 TRP A C 1
ATOM 1339 O O . TRP A 1 174 ? -12.806 17.509 4.125 1.00 87.12 174 TRP A O 1
ATOM 1349 N N . GLY A 1 175 ? -12.470 16.621 6.150 1.00 88.31 175 GLY A N 1
ATOM 1350 C CA . GLY A 1 175 ? -13.378 17.529 6.853 1.00 88.31 175 GLY A CA 1
ATOM 1351 C C . GLY A 1 175 ? -14.863 17.275 6.574 1.00 88.31 175 GLY A C 1
ATOM 1352 O O . GLY A 1 175 ? -15.693 18.149 6.820 1.00 88.31 175 GLY A O 1
ATOM 1353 N N . GLU A 1 176 ? -15.221 16.095 6.064 1.00 90.62 176 GLU A N 1
ATOM 1354 C CA . GLU A 1 176 ? -16.612 15.707 5.805 1.00 90.62 176 GLU A CA 1
ATOM 1355 C C . GLU A 1 176 ? -17.329 15.177 7.055 1.00 90.62 176 GLU A C 1
ATOM 1357 O O . GLU A 1 176 ? -18.561 15.123 7.098 1.00 90.62 176 GLU A O 1
ATOM 1362 N N . VAL A 1 177 ? -16.561 14.739 8.054 1.00 89.12 177 VAL A N 1
ATOM 1363 C CA . VAL A 1 177 ? -17.035 14.143 9.309 1.00 89.12 177 VAL A CA 1
ATOM 1364 C C . VAL A 1 177 ? -16.293 14.794 10.481 1.00 89.12 177 VAL A C 1
ATOM 1366 O O . VAL A 1 177 ? -15.142 15.204 10.347 1.00 89.12 177 VAL A O 1
ATOM 1369 N N . ASP A 1 178 ? -16.958 14.911 11.632 1.00 88.81 178 ASP A N 1
ATOM 1370 C CA . ASP A 1 178 ? -16.348 15.422 12.863 1.00 88.81 178 ASP A CA 1
ATOM 1371 C C . ASP A 1 178 ? -15.337 14.397 13.428 1.00 88.81 178 ASP A C 1
ATOM 1373 O O . ASP A 1 178 ? -15.720 13.252 13.678 1.00 88.81 178 ASP A O 1
ATOM 1377 N N . PRO A 1 179 ? -14.064 14.757 13.684 1.00 87.56 179 PRO A N 1
ATOM 1378 C CA . PRO A 1 179 ? -13.091 13.837 14.280 1.00 87.56 179 PRO A CA 1
ATOM 1379 C C . PRO A 1 179 ? -13.527 13.262 15.637 1.00 87.56 179 PRO A C 1
ATOM 1381 O O . PRO A 1 179 ? -13.061 12.188 16.014 1.00 87.56 179 PRO A O 1
ATOM 1384 N N . GLN A 1 180 ? -14.424 13.931 16.372 1.00 89.06 180 GLN A N 1
ATOM 1385 C CA . GLN A 1 180 ? -14.922 13.456 17.669 1.00 89.06 180 GLN A CA 1
ATOM 1386 C C . GLN A 1 180 ? -15.821 12.222 17.569 1.00 89.06 180 GLN A C 1
ATOM 1388 O O . GLN A 1 180 ? -16.044 11.558 18.581 1.00 89.06 180 GLN A O 1
ATOM 1393 N N . VAL A 1 181 ? -16.354 11.914 16.382 1.00 88.88 181 VAL A N 1
ATOM 1394 C CA . VAL A 1 181 ? -17.205 10.733 16.182 1.00 88.88 181 VAL A CA 1
ATOM 1395 C C . VAL A 1 181 ? -16.423 9.500 15.725 1.00 88.88 181 VAL A C 1
ATOM 1397 O O . VAL A 1 181 ? -17.029 8.448 15.531 1.00 88.88 181 VAL A O 1
ATOM 1400 N N . LEU A 1 182 ? -15.098 9.607 15.564 1.00 92.00 182 LEU A N 1
ATOM 1401 C CA . LEU A 1 182 ? -14.261 8.476 15.173 1.00 92.00 182 LEU A CA 1
ATOM 1402 C C . LEU A 1 182 ? -14.143 7.445 16.289 1.00 92.00 182 LEU A C 1
ATOM 1404 O O . LEU A 1 182 ? -13.687 7.732 17.397 1.00 92.00 182 LEU A O 1
ATOM 1408 N N . ASP A 1 183 ? -14.462 6.203 15.941 1.00 93.94 183 ASP A N 1
ATOM 1409 C CA . ASP A 1 183 ? -14.103 5.041 16.738 1.00 93.94 183 ASP A CA 1
ATOM 1410 C C . ASP A 1 183 ? -12.657 4.633 16.416 1.00 93.94 183 ASP A C 1
ATOM 1412 O O . ASP A 1 183 ? -12.395 3.833 15.514 1.00 93.94 183 ASP A O 1
ATOM 1416 N N . TYR A 1 184 ? -11.699 5.219 17.139 1.00 92.31 184 TYR A N 1
ATOM 1417 C CA . TYR A 1 184 ? -10.274 4.912 16.966 1.00 92.31 184 TYR A CA 1
ATOM 1418 C C . TYR A 1 184 ? -9.926 3.456 17.279 1.00 92.31 184 TYR A C 1
ATOM 1420 O O . TYR A 1 184 ? -9.002 2.920 16.672 1.00 92.31 184 TYR A O 1
ATOM 1428 N N . ALA A 1 185 ? -10.666 2.797 18.177 1.00 94.81 185 ALA A N 1
ATOM 1429 C CA . ALA A 1 185 ? -10.429 1.391 18.487 1.00 94.81 185 ALA A CA 1
ATOM 1430 C C . ALA A 1 185 ? -10.809 0.501 17.294 1.00 94.81 185 ALA A C 1
ATOM 1432 O O . ALA A 1 185 ? -10.077 -0.428 16.947 1.00 94.81 185 ALA A O 1
ATOM 1433 N N . GLU A 1 186 ? -11.921 0.812 16.624 1.00 94.94 186 GLU A N 1
ATOM 1434 C CA . GLU A 1 186 ? -12.306 0.123 15.394 1.00 94.94 186 GLU A CA 1
ATOM 1435 C C . GLU A 1 186 ? -11.390 0.492 14.215 1.00 94.94 186 GLU A C 1
ATOM 1437 O O . GLU A 1 186 ? -11.031 -0.397 13.441 1.00 94.94 186 GLU A O 1
ATOM 1442 N N . CYS A 1 187 ? -10.936 1.751 14.106 1.00 93.94 187 CYS A N 1
ATOM 1443 C CA . CYS A 1 187 ? -9.912 2.145 13.127 1.00 93.94 187 CYS A CA 1
ATOM 1444 C C . CYS A 1 187 ? -8.639 1.312 13.305 1.00 93.94 187 CYS A C 1
ATOM 1446 O O . CYS A 1 187 ? -8.141 0.735 12.343 1.00 93.94 187 CYS A O 1
ATOM 1448 N N . GLU A 1 188 ? -8.133 1.203 14.537 1.00 94.94 188 GLU A N 1
ATOM 1449 C CA . GLU A 1 188 ? -6.944 0.410 14.847 1.00 94.94 188 GLU A CA 1
ATOM 1450 C C . GLU A 1 188 ? -7.145 -1.054 14.447 1.00 94.94 188 GLU A C 1
ATOM 1452 O O . GLU A 1 188 ? -6.304 -1.634 13.758 1.00 94.94 188 GLU A O 1
ATOM 1457 N N . ARG A 1 189 ? -8.275 -1.657 14.839 1.00 95.19 189 ARG A N 1
ATOM 1458 C CA . ARG A 1 189 ? -8.584 -3.056 14.525 1.00 95.19 189 ARG A CA 1
ATOM 1459 C C . ARG A 1 189 ? -8.609 -3.307 13.016 1.00 95.19 189 ARG A C 1
ATOM 1461 O O . ARG A 1 189 ? -8.030 -4.290 12.552 1.00 95.19 189 ARG A O 1
ATOM 1468 N N . GLN A 1 190 ? -9.281 -2.441 12.258 1.00 95.00 190 GLN A N 1
ATOM 1469 C CA . GLN A 1 190 ? -9.370 -2.549 10.802 1.00 95.00 190 GLN A CA 1
ATOM 1470 C C . GLN A 1 190 ? -8.012 -2.315 10.133 1.00 95.00 190 GLN A C 1
ATOM 1472 O O . GLN A 1 190 ? -7.654 -3.062 9.224 1.00 95.00 190 GLN A O 1
ATOM 1477 N N . PHE A 1 191 ? -7.228 -1.345 10.610 1.0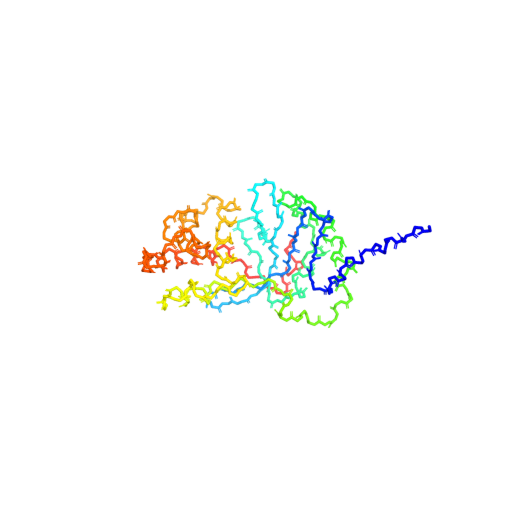0 94.44 191 PHE A N 1
ATOM 1478 C CA . PHE A 1 191 ? -5.921 -1.035 10.034 1.00 94.44 191 PHE A CA 1
ATOM 1479 C C . PHE A 1 191 ? -4.894 -2.135 10.298 1.00 94.44 191 PHE A C 1
ATOM 1481 O O . PHE A 1 191 ? -4.127 -2.476 9.404 1.00 94.44 191 PHE A O 1
ATOM 1488 N N . ARG A 1 192 ? -4.903 -2.752 11.489 1.00 95.12 192 ARG A N 1
ATOM 1489 C CA . ARG A 1 192 ? -4.063 -3.928 11.782 1.00 95.12 192 ARG A CA 1
ATOM 1490 C C . ARG A 1 192 ? -4.385 -5.092 10.852 1.00 95.12 192 ARG A C 1
ATOM 1492 O O . ARG A 1 192 ? -3.468 -5.664 10.277 1.00 95.12 192 ARG A O 1
ATOM 1499 N N . LEU A 1 193 ? -5.672 -5.394 10.663 1.00 94.56 193 LEU A N 1
ATOM 1500 C CA . LEU A 1 193 ? -6.093 -6.433 9.722 1.00 94.56 193 LEU A CA 1
ATOM 1501 C C . LEU A 1 193 ? -5.625 -6.110 8.298 1.00 94.56 193 LEU A C 1
ATOM 1503 O O . LEU A 1 193 ? -5.087 -6.977 7.618 1.00 94.56 193 LEU A O 1
ATOM 1507 N N . ALA A 1 194 ? -5.807 -4.867 7.849 1.00 94.56 194 ALA A N 1
ATOM 1508 C CA . ALA A 1 194 ? -5.344 -4.440 6.537 1.00 94.56 194 ALA A CA 1
ATOM 1509 C C . ALA A 1 194 ? -3.823 -4.603 6.398 1.00 94.56 194 ALA A C 1
ATOM 1511 O O . ALA A 1 194 ? -3.368 -5.193 5.425 1.00 94.56 194 ALA A O 1
ATOM 1512 N N . LEU A 1 195 ? -3.046 -4.160 7.390 1.00 94.75 195 LEU A N 1
ATOM 1513 C CA . LEU A 1 195 ? -1.592 -4.299 7.407 1.00 94.75 195 LEU A CA 1
ATOM 1514 C C . LEU A 1 195 ? -1.156 -5.770 7.327 1.00 94.75 195 LEU A C 1
ATOM 1516 O O . LEU A 1 195 ? -0.313 -6.095 6.497 1.00 94.75 195 LEU A O 1
ATOM 1520 N N . GLU A 1 196 ? -1.770 -6.662 8.108 1.00 95.50 196 GLU A N 1
ATOM 1521 C CA . GLU A 1 196 ? -1.503 -8.109 8.050 1.00 95.50 196 GLU A CA 1
ATOM 1522 C C . GLU A 1 196 ? -1.787 -8.691 6.654 1.00 95.50 196 GLU A C 1
ATOM 1524 O O . GLU A 1 196 ? -1.001 -9.484 6.127 1.00 95.50 196 GLU A O 1
ATOM 1529 N N . LEU A 1 197 ? -2.892 -8.279 6.022 1.00 95.44 197 LEU A N 1
ATOM 1530 C CA . LEU A 1 197 ? -3.243 -8.706 4.666 1.00 95.44 197 LEU A CA 1
ATOM 1531 C C . LEU A 1 197 ? -2.235 -8.187 3.630 1.00 95.44 197 LEU A C 1
ATOM 1533 O O . LEU A 1 197 ? -1.795 -8.954 2.774 1.00 95.44 197 LEU A O 1
ATOM 1537 N N . VAL A 1 198 ? -1.834 -6.914 3.720 1.00 95.44 198 VAL A N 1
ATOM 1538 C CA . VA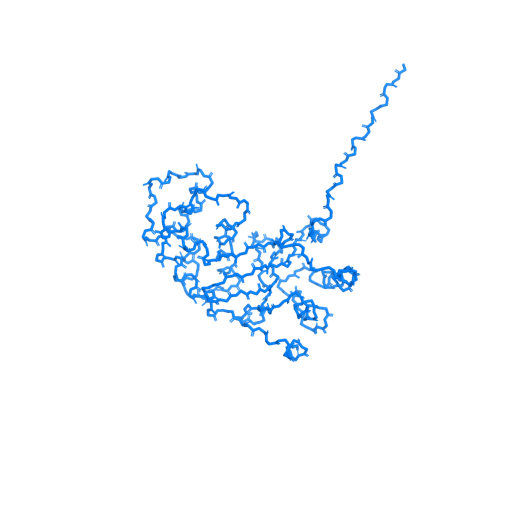L A 1 198 ? -0.822 -6.317 2.834 1.00 95.44 198 VAL A CA 1
ATOM 1539 C C . VAL A 1 198 ? 0.524 -7.021 2.994 1.00 95.44 198 VAL A C 1
ATOM 1541 O O . VAL A 1 198 ? 1.157 -7.364 1.997 1.00 95.44 198 VAL A O 1
ATOM 1544 N N . GLU A 1 199 ? 0.949 -7.312 4.222 1.00 95.75 199 GLU A N 1
ATOM 1545 C CA . GLU A 1 199 ? 2.177 -8.069 4.484 1.00 95.75 199 GLU A CA 1
ATOM 1546 C C . GLU A 1 199 ? 2.134 -9.473 3.870 1.00 95.75 199 GLU A C 1
ATOM 1548 O O . GLU A 1 199 ? 3.131 -9.925 3.304 1.00 95.75 199 GLU A O 1
ATOM 1553 N N . GLY A 1 200 ? 0.972 -10.133 3.896 1.00 95.62 200 GLY A N 1
ATOM 1554 C CA . GLY A 1 200 ? 0.754 -11.420 3.232 1.00 95.62 200 GLY A CA 1
ATOM 1555 C C . GLY A 1 200 ? 0.849 -11.370 1.700 1.00 95.62 200 GLY A C 1
ATOM 1556 O O . GLY A 1 200 ? 1.170 -12.382 1.073 1.00 95.62 200 GLY A O 1
ATOM 1557 N N . LEU A 1 201 ? 0.610 -10.203 1.093 1.00 95.50 201 LEU A N 1
ATOM 1558 C CA . LEU A 1 201 ? 0.742 -9.978 -0.350 1.00 95.50 201 LEU A CA 1
ATOM 1559 C C . LEU A 1 201 ? 2.170 -9.621 -0.766 1.00 95.50 201 LEU A C 1
ATOM 1561 O O . LEU A 1 201 ? 2.508 -9.714 -1.945 1.00 95.50 201 LEU A O 1
ATOM 1565 N N . VAL A 1 202 ? 3.028 -9.205 0.161 1.00 96.44 202 VAL A N 1
ATOM 1566 C CA . VAL A 1 202 ? 4.347 -8.671 -0.182 1.00 96.44 202 VAL A CA 1
ATOM 1567 C C . VAL A 1 202 ? 5.377 -9.781 -0.360 1.00 96.44 202 VAL A C 1
ATOM 1569 O O . VAL A 1 202 ? 5.682 -10.563 0.541 1.00 96.44 202 VAL A O 1
ATOM 1572 N N . ARG A 1 203 ? 6.005 -9.790 -1.536 1.00 95.44 203 ARG A N 1
ATOM 1573 C CA . ARG A 1 203 ? 7.227 -10.539 -1.810 1.00 95.44 203 ARG A CA 1
ATOM 1574 C C . ARG A 1 203 ? 8.426 -9.599 -1.768 1.00 95.44 203 ARG A C 1
ATOM 1576 O O . ARG A 1 203 ? 8.640 -8.785 -2.666 1.00 95.44 203 ARG A O 1
ATOM 1583 N N . TRP A 1 204 ? 9.268 -9.802 -0.761 1.00 94.81 204 TRP A N 1
ATOM 1584 C CA . TRP A 1 204 ? 10.591 -9.190 -0.681 1.00 94.81 204 TRP A CA 1
ATOM 1585 C C . TRP A 1 204 ? 11.528 -9.837 -1.703 1.00 94.81 204 TRP A C 1
ATOM 1587 O O . TRP A 1 204 ? 11.854 -11.019 -1.594 1.00 94.81 204 TRP A O 1
ATOM 1597 N N . VAL A 1 205 ? 11.949 -9.071 -2.704 1.00 92.12 205 VAL A N 1
ATOM 1598 C CA . VAL A 1 205 ? 12.816 -9.551 -3.782 1.00 92.12 205 VAL A CA 1
ATOM 1599 C C . VAL A 1 205 ? 14.275 -9.526 -3.328 1.00 92.12 205 VAL A C 1
ATOM 1601 O O . VAL A 1 205 ? 14.812 -8.465 -3.000 1.00 92.12 205 VAL A O 1
ATOM 1604 N N . ASP A 1 206 ? 14.939 -10.688 -3.337 1.00 86.19 206 ASP A N 1
ATOM 1605 C CA . ASP A 1 206 ? 16.388 -10.756 -3.124 1.00 86.19 206 ASP A CA 1
ATOM 1606 C C . ASP A 1 206 ? 17.099 -10.067 -4.306 1.00 86.19 206 ASP A C 1
ATOM 1608 O O . ASP A 1 206 ? 16.830 -10.397 -5.467 1.00 86.19 206 ASP A O 1
ATOM 1612 N N . PRO A 1 207 ? 18.044 -9.141 -4.061 1.00 80.62 207 PRO A N 1
ATOM 1613 C CA . PRO A 1 207 ? 18.825 -8.508 -5.119 1.00 80.62 207 PRO A CA 1
ATOM 1614 C C . PRO A 1 207 ? 19.462 -9.484 -6.120 1.00 80.62 207 PRO A C 1
ATOM 1616 O O . PRO A 1 207 ? 19.619 -9.121 -7.287 1.00 80.62 207 PRO A O 1
ATOM 1619 N N . LYS A 1 208 ? 19.811 -10.705 -5.696 1.00 80.81 208 LYS A N 1
ATOM 1620 C CA . LYS A 1 208 ? 20.375 -11.768 -6.546 1.00 80.81 208 LYS A CA 1
ATOM 1621 C C . LYS A 1 208 ? 19.338 -12.441 -7.446 1.00 80.81 208 LYS A C 1
ATOM 1623 O O . LYS A 1 208 ? 19.713 -13.009 -8.465 1.00 80.81 208 LYS A O 1
ATOM 1628 N N . GLU A 1 209 ? 18.062 -12.375 -7.080 1.00 80.31 209 GLU A N 1
ATOM 1629 C CA . GLU A 1 209 ? 16.943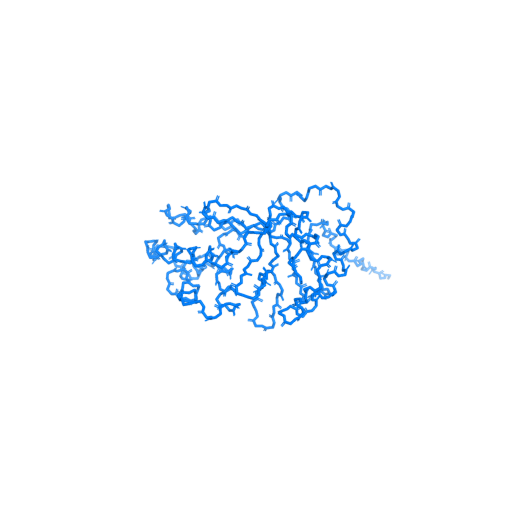 -12.920 -7.855 1.00 80.31 209 GLU A CA 1
ATOM 1630 C C . GLU A 1 209 ? 16.377 -11.916 -8.860 1.00 80.31 209 GLU A C 1
ATOM 1632 O O . GLU A 1 209 ? 15.596 -12.306 -9.718 1.00 80.31 209 GLU A O 1
ATOM 1637 N N . THR A 1 210 ? 16.781 -10.642 -8.794 1.00 75.94 210 THR A N 1
ATOM 1638 C CA . THR A 1 210 ? 16.259 -9.566 -9.659 1.00 75.94 210 THR A CA 1
ATOM 1639 C C . THR A 1 210 ? 16.235 -9.945 -11.144 1.00 75.94 210 THR A C 1
ATOM 1641 O O . THR A 1 210 ? 15.253 -9.670 -11.821 1.00 75.94 210 THR A O 1
ATOM 1644 N N . ASP A 1 211 ? 17.296 -10.591 -11.639 1.00 69.81 211 ASP A N 1
ATOM 1645 C CA . ASP A 1 211 ? 17.426 -10.985 -13.051 1.00 69.81 211 ASP A CA 1
ATOM 1646 C C . ASP A 1 211 ? 16.812 -12.377 -13.350 1.00 69.81 211 ASP A C 1
ATOM 1648 O O . ASP A 1 211 ? 16.823 -12.824 -14.494 1.00 69.81 211 ASP A O 1
ATOM 1652 N N . LEU A 1 212 ? 16.318 -13.084 -12.326 1.00 64.38 212 LEU A N 1
ATOM 1653 C CA . LEU A 1 212 ? 15.727 -14.430 -12.412 1.00 64.38 212 LEU A CA 1
ATOM 1654 C C . LEU A 1 212 ? 14.196 -14.416 -12.329 1.00 64.38 212 LEU A C 1
ATOM 1656 O O . LEU A 1 212 ? 13.552 -15.417 -12.638 1.00 64.38 212 LEU A O 1
ATOM 1660 N N . ILE A 1 213 ? 13.616 -13.310 -11.868 1.00 63.41 213 ILE A N 1
ATOM 1661 C CA . ILE A 1 213 ? 12.173 -13.097 -11.834 1.00 63.41 213 ILE A CA 1
ATOM 1662 C C . ILE A 1 213 ? 11.803 -12.493 -13.190 1.00 63.41 213 ILE A C 1
ATOM 1664 O O . ILE A 1 213 ? 11.959 -11.289 -13.366 1.00 63.41 213 ILE A O 1
ATOM 1668 N N . GLY A 1 214 ? 11.386 -13.327 -14.150 1.00 56.44 214 GLY A N 1
ATOM 1669 C CA . GLY A 1 214 ? 11.036 -12.922 -15.517 1.00 56.44 214 GLY A CA 1
ATOM 1670 C C . GLY A 1 214 ? 10.563 -14.063 -16.396 1.00 56.44 214 GLY A C 1
ATOM 1671 O O . GLY A 1 214 ? 11.296 -15.072 -16.475 1.00 56.44 214 GLY A O 1
#